Protein AF-A0A5J4RRP7-F1 (afdb_monomer_lite)

Sequence (279 aa):
LGLYADADPRNNLLLKVQQNLRHERQADHQKPRSYGCAACAPDEYEKHQRRFAEKRSGSHHHTKSKSPTGIEHVHSKSPLSDDSTPPVRKSIKKEGQKSSHRKISPEEKKQIGDFFGPEAVQEVEDKEREIKRLKKLLQQEDDKRERELMQKLKDEKIQQRKQQEIKDRENQIAIEKERKKANLKQEELERVREHSEQERIKLMRDSVKKEKQSMIQQEKLKMQQWVKEAELQRIKEKEEDLLLKKLKIKKIQMNLIMIVMMKIMIMKEKFNLTKKKMM

Structure (mmCIF, N/CA/C/O backbone):
data_AF-A0A5J4RRP7-F1
#
_entry.id   AF-A0A5J4RRP7-F1
#
loop_
_atom_site.group_PDB
_atom_site.id
_atom_site.type_symbol
_atom_site.label_atom_id
_atom_site.label_alt_id
_atom_site.label_comp_id
_atom_site.label_asym_id
_atom_site.label_entity_id
_atom_site.label_seq_id
_atom_site.pdbx_PDB_ins_code
_atom_site.Cartn_x
_atom_site.Cartn_y
_atom_site.Cartn_z
_atom_site.occupancy
_atom_site.B_iso_or_equiv
_atom_site.auth_seq_id
_atom_site.auth_comp_id
_atom_site.auth_asym_id
_atom_site.auth_atom_id
_atom_site.pdbx_PDB_model_num
ATOM 1 N N . LEU A 1 1 ? 50.331 32.841 -2.520 1.00 41.22 1 LEU A N 1
ATOM 2 C CA . LEU A 1 1 ? 49.840 31.810 -1.578 1.00 41.22 1 LEU A CA 1
ATOM 3 C C . LEU A 1 1 ? 48.641 32.441 -0.865 1.00 41.22 1 LEU A C 1
ATOM 5 O O . LEU A 1 1 ? 48.862 33.231 0.032 1.00 41.22 1 LEU A O 1
ATOM 9 N N . GLY A 1 2 ? 47.446 32.496 -1.463 1.00 34.72 2 GLY A N 1
ATOM 10 C CA . GLY A 1 2 ? 46.442 31.420 -1.542 1.00 34.72 2 GLY A CA 1
ATOM 11 C C . GLY A 1 2 ? 45.801 31.186 -0.162 1.00 34.72 2 GLY A C 1
ATOM 12 O O . GLY A 1 2 ? 46.540 31.114 0.805 1.00 34.72 2 GLY A O 1
ATOM 13 N N . LEU A 1 3 ? 44.492 31.060 0.057 1.00 37.28 3 LEU A N 1
ATOM 14 C CA . LEU A 1 3 ? 43.290 30.950 -0.776 1.00 37.28 3 LEU A CA 1
ATOM 15 C C . LEU A 1 3 ? 42.080 31.086 0.190 1.00 37.28 3 LEU A C 1
ATOM 17 O O . LEU A 1 3 ? 42.158 30.612 1.318 1.00 37.28 3 LEU A O 1
ATOM 21 N N . TYR A 1 4 ? 40.978 31.661 -0.301 1.00 38.91 4 TYR A N 1
ATOM 22 C CA . TYR A 1 4 ? 39.580 31.492 0.143 1.00 38.91 4 TYR A CA 1
ATOM 23 C C . TYR A 1 4 ? 39.142 31.941 1.551 1.00 38.91 4 TYR A C 1
ATOM 25 O O . TYR A 1 4 ? 39.109 31.173 2.510 1.00 38.91 4 TYR A O 1
ATOM 33 N N . ALA A 1 5 ? 38.615 33.167 1.597 1.00 47.75 5 ALA A N 1
ATOM 34 C CA . ALA A 1 5 ? 37.475 33.520 2.432 1.00 47.75 5 ALA A CA 1
ATOM 35 C C . ALA A 1 5 ? 36.209 33.404 1.569 1.00 47.75 5 ALA A C 1
ATOM 37 O O . ALA A 1 5 ? 36.020 34.216 0.676 1.00 47.75 5 ALA A O 1
ATOM 38 N N . ASP A 1 6 ? 35.408 32.364 1.800 1.00 47.72 6 ASP A N 1
ATOM 39 C CA . ASP A 1 6 ? 33.975 32.309 1.473 1.00 47.72 6 ASP A CA 1
ATOM 40 C C . ASP A 1 6 ? 33.388 31.080 2.180 1.00 47.72 6 ASP A C 1
ATOM 42 O O . ASP A 1 6 ? 33.406 29.951 1.684 1.00 47.72 6 ASP A O 1
ATOM 46 N N . ALA A 1 7 ? 32.945 31.284 3.422 1.00 43.84 7 ALA A N 1
ATOM 47 C CA . ALA A 1 7 ? 32.285 30.256 4.212 1.00 43.84 7 ALA A CA 1
ATOM 48 C C . ALA A 1 7 ? 30.792 30.221 3.854 1.00 43.84 7 ALA A C 1
ATOM 50 O O . ALA A 1 7 ? 29.974 30.970 4.383 1.00 43.84 7 ALA A O 1
ATOM 51 N N . ASP A 1 8 ? 30.472 29.322 2.932 1.00 49.88 8 ASP A N 1
ATOM 52 C CA . ASP A 1 8 ? 29.136 28.925 2.495 1.00 49.88 8 ASP A CA 1
ATOM 53 C C . ASP A 1 8 ? 28.258 28.473 3.700 1.00 49.88 8 ASP A C 1
ATOM 55 O O . ASP A 1 8 ? 28.678 27.601 4.477 1.00 49.88 8 ASP A O 1
ATOM 59 N N . PRO A 1 9 ? 27.028 29.001 3.898 1.00 51.88 9 PRO A N 1
ATOM 60 C CA . PRO A 1 9 ? 26.165 28.675 5.046 1.00 51.88 9 PRO A CA 1
ATOM 61 C C . PRO A 1 9 ? 25.716 27.203 5.121 1.00 51.88 9 PRO A C 1
ATOM 63 O O . PRO A 1 9 ? 25.103 26.789 6.107 1.00 51.88 9 PRO A O 1
ATOM 66 N N . ARG A 1 10 ? 26.059 26.377 4.126 1.00 51.88 10 ARG A N 1
ATOM 67 C CA . ARG A 1 10 ? 25.789 24.930 4.109 1.00 51.88 10 ARG A CA 1
ATOM 68 C C . ARG A 1 10 ? 26.708 24.113 5.026 1.00 51.88 10 ARG A C 1
ATOM 70 O O . ARG A 1 10 ? 26.333 23.008 5.412 1.00 51.88 10 ARG A O 1
ATOM 77 N N . ASN A 1 11 ? 27.854 24.652 5.452 1.00 46.97 11 ASN A N 1
ATOM 78 C CA . ASN A 1 11 ? 28.801 23.921 6.311 1.00 46.97 11 ASN A CA 1
ATOM 79 C C . ASN A 1 11 ? 28.506 24.015 7.819 1.00 46.97 11 ASN A C 1
ATOM 81 O O . ASN A 1 11 ? 29.002 23.195 8.592 1.00 46.97 11 ASN A O 1
ATOM 85 N N . ASN A 1 12 ? 27.637 24.931 8.255 1.00 47.25 12 ASN A N 1
ATOM 86 C CA . ASN A 1 12 ? 27.252 25.034 9.670 1.00 47.25 12 ASN A CA 1
ATOM 87 C C . ASN A 1 12 ? 26.251 23.955 10.125 1.00 47.25 12 ASN A C 1
ATOM 89 O O . ASN A 1 12 ? 26.096 23.719 11.324 1.00 47.25 12 ASN A O 1
ATOM 93 N N . LEU A 1 13 ? 25.602 23.250 9.191 1.00 48.53 13 LEU A N 1
ATOM 94 C CA . LEU A 1 13 ? 24.754 22.097 9.512 1.00 48.53 13 LEU A CA 1
ATOM 95 C C . LEU A 1 13 ? 25.561 20.814 9.753 1.00 48.53 13 LEU A C 1
ATOM 97 O O . LEU A 1 13 ? 25.133 19.971 10.536 1.00 48.53 13 LEU A O 1
ATOM 101 N N . LEU A 1 14 ? 26.755 20.686 9.169 1.00 47.50 14 LEU A N 1
ATOM 102 C CA . LEU A 1 14 ? 27.614 19.514 9.363 1.00 47.50 14 LEU A CA 1
ATOM 103 C C . LEU A 1 14 ? 28.338 19.521 10.718 1.00 47.50 14 LEU A C 1
ATOM 105 O O . LEU A 1 14 ? 28.509 18.459 11.316 1.00 47.50 14 LEU A O 1
ATOM 109 N N . LEU A 1 15 ? 28.667 20.695 11.272 1.00 47.62 15 LEU A N 1
ATOM 110 C CA . LEU A 1 15 ? 29.240 20.782 12.624 1.00 47.62 15 LEU A CA 1
ATOM 111 C C . LEU A 1 15 ? 28.209 20.518 13.736 1.00 47.62 15 LEU A C 1
ATOM 113 O O . LEU A 1 15 ? 28.555 19.953 14.773 1.00 47.62 15 LEU A O 1
ATOM 117 N N . LYS A 1 16 ? 26.932 20.854 13.513 1.00 47.03 16 LYS A N 1
ATOM 118 C CA . LYS A 1 16 ? 25.849 20.583 14.476 1.00 47.03 16 LYS A CA 1
ATOM 119 C C . LYS A 1 16 ? 25.406 19.119 14.496 1.00 47.03 16 LYS A C 1
ATOM 121 O O . LYS A 1 16 ? 24.924 18.645 15.521 1.00 47.03 16 LYS A O 1
ATOM 126 N N . VAL A 1 17 ? 25.632 18.384 13.408 1.00 49.88 17 VAL A N 1
ATOM 127 C CA . VAL A 1 17 ? 25.416 16.929 13.372 1.00 49.88 17 VAL A CA 1
ATOM 128 C C . VAL A 1 17 ? 26.561 16.179 14.068 1.00 49.88 17 VAL A C 1
ATOM 130 O O . VAL A 1 17 ? 26.323 15.141 14.678 1.00 49.88 17 VAL A O 1
ATOM 133 N N . GLN A 1 18 ? 27.786 16.719 14.089 1.00 46.31 18 GLN A N 1
ATOM 134 C CA . GLN A 1 18 ? 28.929 16.043 14.720 1.00 46.31 18 GLN A CA 1
ATOM 135 C C . GLN A 1 18 ? 29.049 16.223 16.245 1.00 46.31 18 GLN A C 1
ATOM 137 O O . GLN A 1 18 ? 29.682 15.385 16.892 1.00 46.31 18 GLN A O 1
ATOM 142 N N . GLN A 1 19 ? 28.442 17.254 16.844 1.00 43.59 19 GLN A N 1
ATOM 143 C CA . GLN A 1 19 ? 28.455 17.430 18.308 1.00 43.59 19 GLN A CA 1
ATOM 144 C C . GLN A 1 19 ? 27.357 16.646 19.040 1.00 43.59 19 GLN A C 1
ATOM 146 O O . GLN A 1 19 ? 27.581 16.222 20.171 1.00 43.59 19 GLN A O 1
ATOM 151 N N . ASN A 1 20 ? 26.240 16.321 18.382 1.00 38.97 20 ASN A N 1
ATOM 152 C CA . ASN A 1 20 ? 25.202 15.466 18.978 1.00 38.97 20 ASN A CA 1
ATOM 153 C C . ASN A 1 20 ? 25.549 13.965 18.948 1.00 38.97 20 ASN A C 1
ATOM 155 O O . ASN A 1 20 ? 24.884 13.164 19.591 1.00 38.97 20 ASN A O 1
ATOM 159 N N . LEU A 1 21 ? 26.634 13.579 18.271 1.00 45.91 21 LEU A N 1
ATOM 160 C CA . LEU A 1 21 ? 27.136 12.199 18.207 1.00 45.91 21 LEU A CA 1
ATOM 161 C C . LEU A 1 21 ? 28.149 11.850 19.316 1.00 45.91 21 LEU A C 1
ATOM 163 O O . LEU A 1 21 ? 28.703 10.748 19.321 1.00 45.91 21 LEU A O 1
ATOM 167 N N . ARG A 1 22 ? 28.429 12.770 20.253 1.00 47.31 22 ARG A N 1
ATOM 168 C CA . ARG A 1 22 ? 29.427 12.565 21.323 1.00 47.31 22 ARG A CA 1
ATOM 169 C C . ARG A 1 22 ? 28.863 12.501 22.744 1.00 47.31 22 ARG A C 1
ATOM 171 O O . ARG A 1 22 ? 29.654 12.406 23.679 1.00 47.31 22 ARG A O 1
ATOM 178 N N . HIS A 1 23 ? 27.542 12.491 22.926 1.00 42.81 23 HIS A N 1
ATOM 179 C CA . HIS A 1 23 ? 26.919 12.315 24.250 1.00 42.81 23 HIS A CA 1
ATOM 180 C C . HIS A 1 23 ? 26.058 11.051 24.400 1.00 42.81 23 HIS A C 1
ATOM 182 O O . HIS A 1 23 ? 25.508 10.821 25.467 1.00 42.81 23 HIS A O 1
ATOM 188 N N . GLU A 1 24 ? 26.064 10.149 23.416 1.00 39.69 24 GLU A N 1
ATOM 189 C CA . GLU A 1 24 ? 25.496 8.794 23.553 1.00 39.69 24 GLU A CA 1
ATOM 190 C C . GLU A 1 24 ? 26.577 7.703 23.602 1.00 39.69 24 GLU A C 1
ATOM 192 O O . GLU A 1 24 ? 26.485 6.647 22.982 1.00 39.69 24 GLU A O 1
ATOM 197 N N . ARG A 1 25 ? 27.652 7.944 24.355 1.00 47.28 25 ARG A N 1
ATOM 198 C CA . ARG A 1 25 ? 28.573 6.870 24.757 1.00 47.28 25 ARG A CA 1
ATOM 199 C C . ARG A 1 25 ? 28.775 6.873 26.259 1.00 47.28 25 ARG A C 1
ATOM 201 O O . ARG A 1 25 ? 29.899 7.052 26.704 1.00 47.28 25 ARG A O 1
ATOM 208 N N . GLN A 1 26 ? 27.695 6.706 27.021 1.00 46.69 26 GLN A N 1
ATOM 209 C CA . GLN A 1 26 ? 27.745 6.297 28.431 1.00 46.69 26 GLN A CA 1
ATOM 210 C C . GLN A 1 26 ? 26.334 6.056 28.996 1.00 46.69 26 GLN A C 1
ATOM 212 O O . GLN A 1 26 ? 25.909 6.728 29.921 1.00 46.69 26 GLN A O 1
ATOM 217 N N . ALA A 1 27 ? 25.595 5.098 28.437 1.00 44.88 27 ALA A N 1
ATOM 218 C CA . ALA A 1 27 ? 24.530 4.397 29.160 1.00 44.88 27 ALA A CA 1
ATOM 219 C C . ALA A 1 27 ? 24.089 3.170 28.350 1.00 44.88 27 ALA A C 1
ATOM 221 O O . ALA A 1 27 ? 23.654 3.286 27.211 1.00 44.88 27 ALA A O 1
ATOM 222 N N . ASP A 1 28 ? 24.224 2.000 28.968 1.00 42.31 28 ASP A N 1
ATOM 223 C CA . ASP A 1 28 ? 23.416 0.806 28.711 1.00 42.31 28 ASP A CA 1
ATOM 224 C C . ASP A 1 28 ? 23.651 -0.008 27.428 1.00 42.31 28 ASP A C 1
ATOM 226 O O . ASP A 1 28 ? 22.740 -0.439 26.723 1.00 42.31 28 ASP A O 1
ATOM 230 N N . HIS A 1 29 ? 24.900 -0.442 27.255 1.00 42.12 29 HIS A N 1
ATOM 231 C CA . HIS A 1 29 ? 25.150 -1.825 26.839 1.00 42.12 29 HIS A CA 1
ATOM 232 C C . HIS A 1 29 ? 25.329 -2.732 28.067 1.00 42.12 29 HIS A C 1
ATOM 234 O O . HIS A 1 29 ? 26.409 -3.252 28.328 1.00 42.12 29 HIS A O 1
ATOM 240 N N . GLN A 1 30 ? 24.244 -2.971 28.805 1.00 43.72 30 GLN A N 1
ATOM 241 C CA . GLN A 1 30 ? 24.086 -4.195 29.592 1.00 43.72 30 GLN A CA 1
ATOM 242 C C . GLN A 1 30 ? 22.890 -4.970 29.045 1.00 43.72 30 GLN A C 1
ATOM 244 O O . GLN A 1 30 ? 21.795 -4.976 29.597 1.00 43.72 30 GLN A O 1
ATOM 249 N N . LYS A 1 31 ? 23.123 -5.683 27.938 1.00 41.09 31 LYS A N 1
ATOM 250 C CA . LYS A 1 31 ? 22.372 -6.919 27.706 1.00 41.09 31 LYS A CA 1
ATOM 251 C C . LYS A 1 31 ? 22.562 -7.793 28.954 1.00 41.09 31 LYS A C 1
ATOM 253 O O . LYS A 1 31 ? 23.713 -7.958 29.375 1.00 41.09 31 LYS A O 1
ATOM 258 N N . PRO A 1 32 ? 21.509 -8.405 29.519 1.00 45.91 32 PRO A N 1
ATOM 259 C CA . PRO A 1 32 ? 21.730 -9.527 30.412 1.00 45.91 32 PRO A CA 1
ATOM 260 C C . PRO A 1 32 ? 22.551 -10.555 29.628 1.00 45.91 32 PRO A C 1
ATOM 262 O O . PRO A 1 32 ? 22.188 -10.903 28.501 1.00 45.91 32 PRO A O 1
ATOM 265 N N . ARG A 1 33 ? 23.681 -11.011 30.184 1.00 49.25 33 ARG A N 1
ATOM 266 C CA . ARG A 1 33 ? 24.381 -12.191 29.665 1.00 49.25 33 ARG A CA 1
ATOM 267 C C . ARG A 1 33 ? 23.342 -13.301 29.544 1.00 49.25 33 ARG A C 1
ATOM 269 O O . ARG A 1 33 ? 22.815 -13.759 30.556 1.00 49.25 33 ARG A O 1
ATOM 276 N N . SER A 1 34 ? 23.040 -13.720 28.319 1.00 49.91 34 SER A N 1
ATOM 277 C CA . SER A 1 34 ? 22.289 -14.942 28.078 1.00 49.91 34 SER A CA 1
ATOM 278 C C . SER A 1 34 ? 23.174 -16.091 28.543 1.00 49.91 34 SER A C 1
ATOM 280 O O . SER A 1 34 ? 24.052 -16.545 27.807 1.00 49.91 34 SER A O 1
ATOM 282 N N . TYR A 1 35 ? 23.000 -16.525 29.789 1.00 47.34 35 TYR A N 1
ATOM 283 C CA . TYR A 1 35 ? 23.456 -17.846 30.186 1.00 47.34 35 TYR A CA 1
ATOM 284 C C . TYR A 1 35 ? 22.745 -18.826 29.255 1.00 47.34 35 TYR A C 1
ATOM 286 O O . TYR A 1 35 ? 21.516 -18.890 29.224 1.00 47.34 35 TYR A O 1
ATOM 294 N N . GLY A 1 36 ? 23.531 -19.469 28.392 1.00 48.16 36 GLY A N 1
ATOM 295 C CA . GLY A 1 36 ? 23.037 -20.380 27.378 1.00 48.16 36 GLY A CA 1
ATOM 296 C C . GLY A 1 36 ? 22.230 -21.497 28.022 1.00 48.16 36 GLY A C 1
ATOM 297 O O . GLY A 1 36 ? 22.771 -22.328 28.738 1.00 48.16 36 GLY A O 1
ATOM 298 N N . CYS A 1 37 ? 20.936 -21.512 27.740 1.00 46.69 37 CYS A N 1
ATOM 299 C CA . CYS A 1 37 ? 20.077 -22.686 27.834 1.00 46.69 37 CYS A CA 1
ATOM 300 C C . CYS A 1 37 ? 19.254 -22.738 26.545 1.00 46.69 37 CYS A C 1
ATOM 302 O O . CYS A 1 37 ? 18.031 -22.700 26.560 1.00 46.69 37 CYS A O 1
ATOM 304 N N . ALA A 1 38 ? 19.949 -22.744 25.406 1.00 48.91 38 ALA A N 1
ATOM 305 C CA . ALA A 1 38 ? 19.349 -23.025 24.103 1.00 48.91 38 ALA A CA 1
ATOM 306 C C . ALA A 1 38 ? 19.470 -24.517 23.725 1.00 48.91 38 ALA A C 1
ATOM 308 O O . ALA A 1 38 ? 19.255 -24.872 22.574 1.00 48.91 38 ALA A O 1
ATOM 309 N N . ALA A 1 39 ? 19.820 -25.394 24.675 1.00 53.91 39 ALA A N 1
ATOM 310 C CA . ALA A 1 39 ? 19.949 -26.833 24.439 1.00 53.91 39 ALA A CA 1
ATOM 311 C C . ALA A 1 39 ? 19.753 -27.662 25.726 1.00 53.91 39 ALA A C 1
ATOM 313 O O . ALA A 1 39 ? 20.602 -28.476 26.069 1.00 53.91 39 ALA A O 1
ATOM 314 N N . CYS A 1 40 ? 18.656 -27.447 26.453 1.00 48.62 40 CYS A N 1
ATOM 315 C CA . CYS A 1 40 ? 18.282 -28.305 27.581 1.00 48.62 40 CYS A CA 1
ATOM 316 C C . CYS A 1 40 ? 16.969 -29.020 27.252 1.00 48.62 40 CYS A C 1
ATOM 318 O O . CYS A 1 40 ? 16.010 -28.380 26.814 1.00 48.62 40 CYS A O 1
ATOM 320 N N . ALA A 1 41 ? 16.948 -30.343 27.432 1.00 57.75 41 ALA A N 1
ATOM 321 C CA . ALA A 1 41 ? 15.751 -31.161 27.267 1.00 57.75 41 ALA A CA 1
ATOM 322 C C . ALA A 1 41 ? 14.629 -30.659 28.206 1.00 57.75 41 ALA A C 1
ATOM 324 O O . ALA A 1 41 ? 14.938 -30.073 29.250 1.00 57.75 41 ALA A O 1
ATOM 325 N N . PRO A 1 42 ? 13.341 -30.870 27.866 1.00 56.97 42 PRO A N 1
ATOM 326 C CA . PRO A 1 42 ? 12.196 -30.320 28.608 1.00 56.97 42 PRO A CA 1
ATOM 327 C C . PRO A 1 42 ? 12.269 -30.542 30.130 1.00 56.97 42 PRO A C 1
ATOM 329 O O . PRO A 1 42 ? 11.886 -29.671 30.913 1.00 56.97 42 PRO A O 1
ATOM 332 N N . ASP A 1 43 ? 12.867 -31.658 30.538 1.00 58.94 43 ASP A N 1
ATOM 333 C CA . ASP A 1 43 ? 12.980 -32.105 31.926 1.00 58.94 43 ASP A CA 1
ATOM 334 C C . ASP A 1 43 ? 13.948 -31.248 32.776 1.00 58.94 43 ASP A C 1
ATOM 336 O O . ASP A 1 43 ? 13.822 -31.163 34.001 1.00 58.94 43 ASP A O 1
ATOM 340 N N . GLU A 1 44 ? 14.906 -30.554 32.151 1.00 55.00 44 GLU A N 1
ATOM 341 C CA . GLU A 1 44 ? 15.872 -29.690 32.849 1.00 55.00 44 GLU A CA 1
ATOM 342 C C . GLU A 1 44 ? 15.329 -28.274 33.094 1.00 55.00 44 GLU A C 1
ATOM 344 O O . GLU A 1 44 ? 15.672 -27.636 34.097 1.00 55.00 44 GLU A O 1
ATOM 349 N N . TYR A 1 45 ? 14.419 -27.799 32.238 1.00 59.00 45 TYR A N 1
ATOM 350 C CA . TYR A 1 45 ? 13.763 -26.498 32.392 1.00 59.00 45 TYR A CA 1
ATOM 351 C C . TYR A 1 45 ? 12.790 -26.489 33.583 1.00 59.00 45 TYR A C 1
ATOM 353 O O . TYR A 1 45 ? 12.756 -25.532 34.365 1.00 59.00 45 TYR A O 1
ATOM 361 N N . GLU A 1 46 ? 12.070 -27.593 33.798 1.00 61.81 46 GLU A N 1
ATOM 362 C CA . GLU A 1 46 ? 11.151 -27.750 34.930 1.00 61.81 46 GLU A CA 1
ATOM 363 C C . GLU A 1 46 ? 11.897 -27.792 36.276 1.00 61.81 46 GLU A C 1
ATOM 365 O O . GLU A 1 46 ? 11.480 -27.182 37.267 1.00 61.81 46 GLU A O 1
ATOM 370 N N . LYS A 1 47 ? 13.071 -28.435 36.305 1.00 63.38 47 LYS A N 1
ATOM 371 C CA . LYS A 1 47 ? 13.940 -28.493 37.490 1.00 63.38 47 LYS A CA 1
ATOM 372 C C . LYS A 1 47 ? 14.542 -27.125 37.829 1.00 63.38 47 LYS A C 1
ATOM 374 O O . LYS A 1 47 ? 14.715 -26.796 39.006 1.00 63.38 47 LYS A O 1
ATOM 379 N N . HIS A 1 48 ? 14.822 -26.307 36.813 1.00 57.62 48 HIS A N 1
ATOM 380 C CA . HIS A 1 48 ? 15.314 -24.944 36.992 1.00 57.62 48 HIS A CA 1
ATOM 381 C C . HIS A 1 48 ? 14.212 -24.008 37.515 1.00 57.62 48 HIS A C 1
ATOM 383 O O . HIS A 1 48 ? 14.455 -23.252 38.454 1.00 57.62 48 HIS A O 1
ATOM 389 N N . GLN A 1 49 ? 12.976 -24.108 37.012 1.00 58.38 49 GLN A N 1
ATOM 390 C CA . GLN A 1 49 ? 11.859 -23.320 37.549 1.00 58.38 49 GLN A CA 1
ATOM 391 C C . GLN A 1 49 ? 11.528 -23.670 39.007 1.00 58.38 49 GLN A C 1
ATOM 393 O O . GLN A 1 49 ? 11.305 -22.757 39.806 1.00 58.38 49 GLN A O 1
ATOM 398 N N . ARG A 1 50 ? 11.585 -24.953 39.400 1.00 58.12 50 ARG A N 1
ATOM 399 C CA . ARG A 1 50 ? 11.355 -25.360 40.801 1.00 58.12 50 ARG A CA 1
ATOM 400 C C . ARG A 1 50 ? 12.383 -24.755 41.768 1.00 58.12 50 ARG A C 1
ATOM 402 O O . ARG A 1 50 ? 11.994 -24.261 42.821 1.00 58.12 50 ARG A O 1
ATOM 409 N N . ARG A 1 51 ? 13.661 -24.658 41.375 1.00 55.00 51 ARG A N 1
ATOM 410 C CA . ARG A 1 51 ? 14.710 -23.984 42.177 1.00 55.00 51 ARG A CA 1
ATOM 411 C C . ARG A 1 51 ? 14.522 -22.469 42.310 1.00 55.00 51 ARG A C 1
ATOM 413 O O . ARG A 1 51 ? 14.983 -21.883 43.287 1.00 55.00 51 ARG A O 1
ATOM 420 N N . PHE A 1 52 ? 13.882 -21.817 41.338 1.00 52.72 52 PHE A N 1
ATOM 421 C CA . PHE A 1 52 ? 13.591 -20.379 41.401 1.00 52.72 52 PHE A CA 1
ATOM 422 C C . PHE A 1 52 ? 12.291 -20.069 42.153 1.00 52.72 52 PHE A C 1
ATOM 424 O O . PHE A 1 52 ? 12.194 -19.011 42.778 1.00 52.72 52 PHE A O 1
ATOM 431 N N . ALA A 1 53 ? 11.326 -20.992 42.152 1.00 56.22 53 ALA A N 1
ATOM 432 C CA . ALA A 1 53 ? 10.117 -20.892 42.968 1.00 56.22 53 ALA A CA 1
ATOM 433 C C . ALA A 1 53 ? 10.435 -20.977 44.474 1.00 56.22 53 ALA A C 1
ATOM 435 O O . ALA A 1 53 ? 9.885 -20.210 45.262 1.00 56.22 53 ALA A O 1
ATOM 436 N N . GLU A 1 54 ? 11.401 -21.814 44.858 1.00 52.56 54 GLU A N 1
ATOM 437 C CA . GLU A 1 54 ? 11.834 -22.006 46.253 1.00 52.56 54 GLU A CA 1
ATOM 438 C C . GLU A 1 54 ? 12.500 -20.761 46.876 1.00 52.56 54 GLU A C 1
ATOM 440 O O . GLU A 1 54 ? 12.513 -20.594 48.092 1.00 52.56 54 GLU A O 1
ATOM 445 N N . LYS A 1 55 ? 13.010 -19.830 46.056 1.00 47.38 55 LYS A N 1
ATOM 446 C CA . LYS A 1 55 ? 13.661 -18.592 46.528 1.00 47.38 55 LYS A CA 1
ATOM 447 C C . LYS A 1 55 ? 12.715 -17.399 46.704 1.00 47.38 55 LYS A C 1
ATOM 449 O O . LYS A 1 55 ? 13.161 -16.339 47.134 1.00 47.38 55 LYS A O 1
ATOM 454 N N . ARG A 1 56 ? 11.421 -17.536 46.385 1.00 43.62 56 ARG A N 1
ATOM 455 C CA . ARG A 1 56 ? 10.418 -16.462 46.553 1.00 43.62 56 ARG A CA 1
ATOM 456 C C . ARG A 1 56 ? 9.562 -16.587 47.818 1.00 43.62 56 ARG A C 1
ATOM 458 O O . ARG A 1 56 ? 8.762 -15.695 48.076 1.00 43.62 56 ARG A O 1
ATOM 465 N N . SER A 1 57 ? 9.757 -17.627 48.631 1.00 43.75 57 SER A N 1
ATOM 466 C CA . SER A 1 57 ? 8.986 -17.865 49.863 1.00 43.75 57 SER A CA 1
ATOM 467 C C . SER A 1 57 ? 9.720 -17.513 51.164 1.00 43.75 57 SER A C 1
ATOM 469 O O . SER A 1 57 ? 9.308 -17.959 52.231 1.00 43.75 57 SER A O 1
ATOM 471 N N . GLY A 1 58 ? 10.786 -16.710 51.123 1.00 44.81 58 GLY A N 1
ATOM 472 C CA . GLY A 1 58 ? 11.517 -16.345 52.336 1.00 44.81 58 GLY A CA 1
ATOM 473 C C . GLY A 1 58 ? 12.195 -14.987 52.250 1.00 44.81 58 GLY A C 1
ATOM 474 O O . GLY A 1 58 ? 13.343 -14.904 51.838 1.00 44.81 58 GLY A O 1
ATOM 475 N N . SER A 1 59 ? 11.502 -13.926 52.666 1.00 34.91 59 SER A N 1
ATOM 476 C CA . SER A 1 59 ? 12.140 -12.776 53.321 1.00 34.91 59 SER A CA 1
ATOM 477 C C . SER A 1 59 ? 11.073 -11.901 53.975 1.00 34.91 59 SER A C 1
ATOM 479 O O . SER A 1 59 ? 10.357 -11.141 53.324 1.00 34.91 59 SER A O 1
ATOM 481 N N . HIS A 1 60 ? 10.943 -12.076 55.284 1.00 42.47 60 HIS A N 1
ATOM 482 C CA . HIS A 1 60 ? 10.113 -11.289 56.176 1.00 42.47 60 HIS A CA 1
ATOM 483 C C . HIS A 1 60 ? 11.040 -10.271 56.851 1.00 42.47 60 HIS A C 1
ATOM 485 O O . HIS A 1 60 ? 11.755 -10.626 57.781 1.00 42.47 60 HIS A O 1
ATOM 491 N N . HIS A 1 61 ? 11.061 -9.021 56.386 1.00 35.09 61 HIS A N 1
ATOM 492 C CA . HIS A 1 61 ? 11.669 -7.930 57.148 1.00 35.09 61 HIS A CA 1
ATOM 493 C C . HIS A 1 61 ? 10.745 -6.715 57.196 1.00 35.09 61 HIS A C 1
ATOM 495 O O . HIS A 1 61 ? 10.616 -5.937 56.256 1.00 35.09 61 HIS A O 1
ATOM 501 N N . HIS A 1 62 ? 10.108 -6.579 58.357 1.00 32.81 62 HIS A N 1
ATOM 502 C CA . HIS A 1 62 ? 9.646 -5.322 58.920 1.00 32.81 62 HIS A CA 1
ATOM 503 C C . HIS A 1 62 ? 10.782 -4.295 58.965 1.00 32.81 62 HIS A C 1
ATOM 505 O O . HIS A 1 62 ? 11.799 -4.577 59.590 1.00 32.81 62 HIS A O 1
ATOM 511 N N . THR A 1 63 ? 10.533 -3.070 58.500 1.00 35.31 63 THR A N 1
ATOM 512 C CA . THR A 1 63 ? 10.946 -1.855 59.221 1.00 35.31 63 THR A CA 1
ATOM 513 C C . THR A 1 63 ? 9.932 -0.729 59.005 1.00 35.31 63 THR A C 1
ATOM 515 O O . THR A 1 63 ? 9.358 -0.542 57.936 1.00 35.31 63 THR A O 1
ATOM 518 N N . LYS A 1 64 ? 9.655 -0.028 60.106 1.00 36.56 64 LYS A N 1
ATOM 519 C CA . LYS A 1 64 ? 8.731 1.096 60.245 1.00 36.56 64 LYS A CA 1
ATOM 520 C C . LYS A 1 64 ? 9.409 2.413 59.835 1.00 36.56 64 LYS A C 1
ATOM 522 O O . LYS A 1 64 ? 10.607 2.579 60.035 1.00 36.56 64 LYS A O 1
ATOM 527 N N . SER A 1 65 ? 8.555 3.391 59.525 1.00 34.97 65 SER A N 1
ATOM 528 C CA . SER A 1 65 ? 8.692 4.829 59.826 1.00 34.97 65 SER A CA 1
ATOM 529 C C . SER A 1 65 ? 9.406 5.741 58.810 1.00 34.97 65 SER A C 1
ATOM 531 O O . SER A 1 65 ? 10.613 5.668 58.623 1.00 34.97 65 SER A O 1
ATOM 533 N N . LYS A 1 66 ? 8.630 6.672 58.230 1.00 35.75 66 LYS A N 1
ATOM 534 C CA . LYS A 1 66 ? 8.646 8.141 58.451 1.00 35.75 66 LYS A CA 1
ATOM 535 C C . LYS A 1 66 ? 8.194 8.867 57.176 1.00 35.75 66 LYS A C 1
ATOM 537 O O . LYS A 1 66 ? 8.913 8.942 56.190 1.00 35.75 66 LYS A O 1
ATOM 542 N N . SER A 1 67 ? 6.982 9.405 57.228 1.00 33.88 67 SER A N 1
ATOM 543 C CA . SER A 1 67 ? 6.440 10.401 56.302 1.00 33.88 67 SER A CA 1
ATOM 544 C C . SER A 1 67 ? 7.096 11.772 56.530 1.00 33.88 67 SER A C 1
ATOM 546 O O . SER A 1 67 ? 7.255 12.146 57.695 1.00 33.88 67 SER A O 1
ATOM 548 N N . PRO A 1 68 ? 7.397 12.563 55.482 1.00 39.97 68 PRO A N 1
ATOM 549 C CA . PRO A 1 68 ? 7.685 13.981 55.624 1.00 39.97 68 PRO A CA 1
ATOM 550 C C . PRO A 1 68 ? 6.423 14.819 55.379 1.00 39.97 68 PRO A C 1
ATOM 552 O O . PRO A 1 68 ? 5.750 14.709 54.356 1.00 39.97 68 PRO A O 1
ATOM 555 N N . THR A 1 69 ? 6.118 15.657 56.361 1.00 38.59 69 THR A N 1
ATOM 556 C CA . THR A 1 69 ? 5.203 16.799 56.305 1.00 38.59 69 THR A CA 1
ATOM 557 C C . THR A 1 69 ? 5.696 17.873 55.336 1.00 38.59 69 THR A C 1
ATOM 559 O O . THR A 1 69 ? 6.884 18.186 55.319 1.00 38.59 69 THR A O 1
ATOM 562 N N . GLY A 1 70 ? 4.764 18.500 54.617 1.00 31.52 70 GLY A N 1
ATOM 563 C CA . GLY A 1 70 ? 4.989 19.725 53.851 1.00 31.52 70 GLY A CA 1
ATOM 564 C C . GLY A 1 70 ? 3.661 20.310 53.376 1.00 31.52 70 GLY A C 1
ATOM 565 O O . GLY A 1 70 ? 3.180 19.958 52.305 1.00 31.52 70 GLY A O 1
ATOM 566 N N . ILE A 1 71 ? 3.051 21.149 54.214 1.00 37.47 71 ILE A N 1
ATOM 567 C CA . ILE A 1 71 ? 1.873 21.972 53.913 1.00 37.47 71 ILE A CA 1
ATOM 568 C C . ILE A 1 71 ? 2.377 23.401 53.742 1.00 37.47 71 ILE A C 1
ATOM 570 O O . ILE A 1 71 ? 2.950 23.911 54.696 1.00 37.47 71 ILE A O 1
ATOM 574 N N . GLU A 1 72 ? 2.074 24.056 52.618 1.00 32.50 72 GLU A N 1
ATOM 575 C CA . GLU A 1 72 ? 1.841 25.506 52.567 1.00 32.50 72 GLU A CA 1
ATOM 576 C C . GLU A 1 72 ? 0.855 25.866 51.445 1.00 32.50 72 GLU A C 1
ATOM 578 O O . GLU A 1 72 ? 1.115 25.585 50.280 1.00 32.50 72 GLU A O 1
ATOM 583 N N . HIS A 1 73 ? -0.267 26.488 51.830 1.00 31.86 73 HIS A N 1
ATOM 584 C CA . HIS A 1 73 ? -0.971 27.630 51.205 1.00 31.86 73 HIS A CA 1
ATOM 585 C C . HIS A 1 73 ? -2.397 27.689 51.783 1.00 31.86 73 HIS A C 1
ATOM 587 O O . HIS A 1 73 ? -3.213 26.807 51.546 1.00 31.86 73 HIS A O 1
ATOM 593 N N . VAL A 1 74 ? -2.617 28.491 52.830 1.00 35.47 74 VAL A N 1
ATOM 594 C CA . VAL A 1 74 ? -2.949 29.935 52.861 1.00 35.47 74 VAL A CA 1
ATOM 595 C C . VAL A 1 74 ? -4.427 30.213 52.557 1.00 35.47 74 VAL A C 1
ATOM 597 O O . VAL A 1 74 ? -4.982 29.865 51.522 1.00 35.47 74 VAL A O 1
ATOM 600 N N . HIS A 1 75 ? -5.029 30.861 53.552 1.00 33.44 75 HIS A N 1
ATOM 601 C CA . HIS A 1 75 ? -6.419 31.248 53.720 1.00 33.44 75 HIS A CA 1
ATOM 602 C C . HIS A 1 75 ? -7.006 32.119 52.604 1.00 33.44 75 HIS A C 1
ATOM 604 O O . HIS A 1 75 ? -6.399 33.096 52.175 1.00 33.44 75 HIS A O 1
ATOM 610 N N . SER A 1 76 ? -8.294 31.911 52.326 1.00 32.84 76 SER A N 1
ATOM 611 C CA . SER A 1 76 ? -9.223 33.018 52.091 1.00 32.84 76 SER A CA 1
ATOM 612 C C . SER A 1 76 ? -10.601 32.694 52.679 1.00 32.84 76 SER A C 1
ATOM 614 O O . SER A 1 76 ? -10.962 31.539 52.890 1.00 32.84 76 SER A O 1
ATOM 616 N N . LYS A 1 77 ? -11.272 33.763 53.098 1.00 35.78 77 LYS A N 1
ATOM 617 C CA . LYS A 1 77 ? -12.372 33.837 54.059 1.00 35.78 77 LYS A CA 1
ATOM 618 C C . LYS A 1 77 ? -13.738 33.560 53.402 1.00 35.78 77 LYS A C 1
ATOM 620 O O . LYS A 1 77 ? -13.946 33.913 52.249 1.00 35.78 77 LYS A O 1
ATOM 625 N N . SER A 1 78 ? -14.641 32.986 54.200 1.00 38.47 78 SER A N 1
ATOM 626 C CA . SER A 1 78 ? -16.114 32.870 54.090 1.00 38.47 78 SER A CA 1
ATOM 627 C C . SER A 1 78 ? -16.807 34.159 53.563 1.00 38.47 78 SER A C 1
ATOM 629 O O . SER A 1 78 ? -16.186 35.215 53.719 1.00 38.47 78 SER A O 1
ATOM 631 N N . PRO A 1 79 ? -18.083 34.166 53.069 1.00 49.53 79 PRO A N 1
ATOM 632 C CA . PRO A 1 79 ? -19.231 33.601 53.806 1.00 49.53 79 PRO A CA 1
ATOM 633 C C . PRO A 1 79 ? -20.510 33.133 53.055 1.00 49.53 79 PRO A C 1
ATOM 635 O O . PRO A 1 79 ? -20.735 33.438 51.893 1.00 49.53 79 PRO A O 1
ATOM 638 N N . LEU A 1 80 ? -21.364 32.450 53.840 1.00 33.91 80 LEU A N 1
ATOM 639 C CA . LEU A 1 80 ? -22.841 32.448 53.835 1.00 33.91 80 LEU A CA 1
ATOM 640 C C . LEU A 1 80 ? -23.587 32.157 52.517 1.00 33.91 80 LEU A C 1
ATOM 642 O O . LEU A 1 80 ? -23.725 33.037 51.677 1.00 33.91 80 LEU A O 1
ATOM 646 N N . SER A 1 81 ? -24.286 31.018 52.447 1.00 36.88 81 SER A N 1
ATOM 647 C CA . SER A 1 81 ? -25.761 31.010 52.570 1.00 36.88 81 SER A CA 1
ATOM 648 C C . SER A 1 81 ? -26.285 29.618 52.933 1.00 36.88 81 SER A C 1
ATOM 650 O O . SER A 1 81 ? -25.728 28.597 52.531 1.00 36.88 81 SER A O 1
ATOM 652 N N . ASP A 1 82 ? -27.346 29.637 53.727 1.00 35.34 82 ASP A N 1
ATOM 653 C CA . ASP A 1 82 ? -28.120 28.523 54.255 1.00 35.34 82 ASP A CA 1
ATOM 654 C C . ASP A 1 82 ? -28.814 27.688 53.169 1.00 35.34 82 ASP A C 1
ATOM 656 O O . ASP A 1 82 ? -29.428 28.252 52.270 1.00 35.34 82 ASP A O 1
ATOM 660 N N . ASP A 1 83 ? -28.816 26.357 53.319 1.00 34.34 83 ASP A N 1
ATOM 661 C CA . ASP A 1 83 ? -30.061 25.599 53.146 1.00 34.34 83 ASP A CA 1
ATOM 662 C C . ASP A 1 83 ? -30.032 24.248 53.893 1.00 34.34 83 ASP A C 1
ATOM 664 O O . ASP A 1 83 ? -29.460 23.242 53.476 1.00 34.34 83 ASP A O 1
ATOM 668 N N . SER A 1 84 ? -30.608 24.279 55.092 1.00 39.84 84 SER A N 1
ATOM 669 C CA . SER A 1 84 ? -31.682 23.384 55.530 1.00 39.84 84 SER A CA 1
ATOM 670 C C . SER A 1 84 ? -31.654 21.911 55.080 1.00 39.84 84 SER A C 1
ATOM 672 O O . SER A 1 84 ? -32.410 21.525 54.198 1.00 39.84 84 SER A O 1
ATOM 674 N N . THR A 1 85 ? -30.908 21.037 55.770 1.00 44.12 85 THR A N 1
ATOM 675 C CA . THR A 1 85 ? -31.457 19.870 56.520 1.00 44.12 85 THR A CA 1
ATOM 676 C C . THR A 1 85 ? -30.340 18.944 57.032 1.00 44.12 85 THR A C 1
ATOM 678 O O . THR A 1 85 ? -29.645 18.311 56.240 1.00 44.12 85 THR A O 1
ATOM 681 N N . PRO A 1 86 ? -30.179 18.752 58.355 1.00 40.88 86 PRO A N 1
ATOM 682 C CA . PRO A 1 86 ? -29.459 17.592 58.862 1.00 40.88 86 PRO A CA 1
ATOM 683 C C . PRO A 1 86 ? -30.356 16.348 58.745 1.00 40.88 86 PRO A C 1
ATOM 685 O O . PRO A 1 86 ? -31.571 16.450 58.953 1.00 40.88 86 PRO A O 1
ATOM 688 N N . PRO A 1 87 ? -29.803 15.153 58.453 1.00 42.66 87 PRO A N 1
ATOM 689 C CA . PRO A 1 87 ? -30.587 13.933 58.476 1.00 42.66 87 PRO A CA 1
ATOM 690 C C . PRO A 1 87 ? -31.096 13.757 59.901 1.00 42.66 87 PRO A C 1
ATOM 692 O O . PRO A 1 87 ? -30.320 13.572 60.842 1.00 42.66 87 PRO A O 1
ATOM 695 N N . VAL A 1 88 ? -32.415 13.848 60.055 1.00 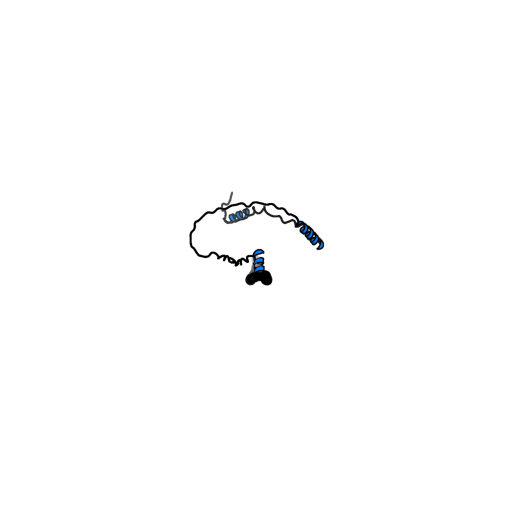38.47 88 VAL A N 1
ATOM 696 C CA . VAL A 1 88 ? -33.120 13.517 61.285 1.00 38.47 88 VAL A CA 1
ATOM 697 C C . VAL A 1 88 ? -32.773 12.064 61.598 1.00 38.47 88 VAL A C 1
ATOM 699 O O . VAL A 1 88 ? -33.416 11.129 61.122 1.00 38.47 88 VAL A O 1
ATOM 702 N N . ARG A 1 89 ? -31.737 11.861 62.421 1.00 41.94 89 ARG A N 1
ATOM 703 C CA . ARG A 1 89 ? -31.624 10.684 63.273 1.00 41.94 89 ARG A CA 1
ATOM 704 C C . ARG A 1 89 ? -32.877 10.727 64.129 1.00 41.94 89 ARG A C 1
ATOM 706 O O . ARG A 1 89 ? -32.910 11.364 65.178 1.00 41.94 89 ARG A O 1
ATOM 713 N N . LYS A 1 90 ? -33.939 10.084 63.638 1.00 39.69 90 LYS A N 1
ATOM 714 C CA . LYS A 1 90 ? -35.059 9.671 64.465 1.00 39.69 90 LYS A CA 1
ATOM 715 C C . LYS A 1 90 ? -34.457 8.700 65.464 1.00 39.69 90 LYS A C 1
ATOM 717 O O . LYS A 1 90 ? -34.350 7.503 65.217 1.00 39.69 90 LYS A O 1
ATOM 722 N N . SER A 1 91 ? -34.007 9.255 66.580 1.00 43.16 91 SER A N 1
ATOM 723 C CA . SER A 1 91 ? -33.967 8.577 67.856 1.00 43.16 91 SER A CA 1
ATOM 724 C C . SER A 1 91 ? -35.390 8.088 68.074 1.00 43.16 91 SER A C 1
ATOM 726 O O . SER A 1 91 ? -36.225 8.804 68.622 1.00 43.16 91 SER A O 1
ATOM 728 N N . ILE A 1 92 ? -35.705 6.899 67.559 1.00 42.28 92 ILE A N 1
ATOM 729 C CA . ILE A 1 92 ? -36.867 6.151 68.004 1.00 42.28 92 ILE A CA 1
ATOM 730 C C . ILE A 1 92 ? -36.523 5.827 69.447 1.00 42.28 92 ILE A C 1
ATOM 732 O O . ILE A 1 92 ? -35.841 4.853 69.763 1.00 42.28 92 ILE A O 1
ATOM 736 N N . LYS A 1 93 ? -36.919 6.754 70.317 1.00 37.53 93 LYS A N 1
ATOM 737 C CA . LYS A 1 93 ? -37.116 6.531 71.730 1.00 37.53 93 LYS A CA 1
ATOM 738 C C . LYS A 1 93 ? -38.044 5.324 71.743 1.00 37.53 93 LYS A C 1
ATOM 740 O O . LYS A 1 93 ? -39.224 5.444 71.429 1.00 37.53 93 LYS A O 1
ATOM 745 N N . LYS A 1 94 ? -37.486 4.133 71.976 1.00 43.69 94 LYS A N 1
ATOM 746 C CA . LYS A 1 94 ? -38.283 2.998 72.419 1.00 43.69 94 LYS A CA 1
ATOM 747 C C . LYS A 1 94 ? -38.864 3.467 73.748 1.00 43.69 94 LYS A C 1
ATOM 749 O O . LYS A 1 94 ? -38.248 3.285 74.795 1.00 43.69 94 LYS A O 1
ATOM 754 N N . GLU A 1 95 ? -40.023 4.118 73.700 1.00 40.44 95 GLU A N 1
ATOM 755 C CA . GLU A 1 95 ? -40.992 4.085 74.783 1.00 40.44 95 GLU A CA 1
ATOM 756 C C . GLU A 1 95 ? -41.419 2.625 74.900 1.00 40.44 95 GLU A C 1
ATOM 758 O O . GLU A 1 95 ? -42.498 2.206 74.500 1.00 40.44 95 GLU A O 1
ATOM 763 N N . GLY A 1 96 ? -40.502 1.806 75.418 1.00 37.25 96 GLY A N 1
ATOM 764 C CA . GLY A 1 96 ? -40.900 0.623 76.127 1.00 37.25 96 GLY A CA 1
ATOM 765 C C . GLY A 1 96 ? -41.733 1.161 77.268 1.00 37.25 96 GLY A C 1
ATOM 766 O O . GLY A 1 96 ? -41.185 1.749 78.204 1.00 37.25 96 GLY A O 1
ATOM 767 N N . GLN A 1 97 ? -43.049 1.001 77.161 1.00 41.66 97 GLN A N 1
ATOM 768 C CA . GLN A 1 97 ? -43.903 0.899 78.326 1.00 41.66 97 GLN A CA 1
ATOM 769 C C . GLN A 1 97 ? -43.230 -0.128 79.238 1.00 41.66 97 GLN A C 1
ATOM 771 O O . GLN A 1 97 ? -43.376 -1.338 79.074 1.00 41.66 97 GLN A O 1
ATOM 776 N N . LYS A 1 98 ? -42.405 0.352 80.171 1.00 41.38 98 LYS A N 1
ATOM 777 C CA . LYS A 1 98 ? -41.984 -0.427 81.320 1.00 41.38 98 LYS A CA 1
ATOM 778 C C . LYS A 1 98 ? -43.263 -0.598 82.116 1.00 41.38 98 LYS A C 1
ATOM 780 O O . LYS A 1 98 ? -43.576 0.227 82.969 1.00 41.38 98 LYS A O 1
ATOM 785 N N . SER A 1 99 ? -44.029 -1.639 81.797 1.00 46.00 99 SER A N 1
ATOM 786 C CA . SER A 1 99 ? -45.024 -2.148 82.719 1.00 46.00 99 SER A CA 1
ATOM 787 C C . SER A 1 99 ? -44.244 -2.558 83.962 1.00 46.00 99 SER A C 1
ATOM 789 O O . SER A 1 99 ? -43.543 -3.572 84.010 1.00 46.00 99 SER A O 1
ATOM 791 N N . SER A 1 100 ? -44.268 -1.665 84.947 1.00 43.44 100 SER A N 1
ATOM 792 C CA . SER A 1 100 ? -43.839 -1.926 86.306 1.00 43.44 100 SER A CA 1
ATOM 793 C C . SER A 1 100 ? -44.758 -3.016 86.849 1.00 43.44 100 SER A C 1
ATOM 795 O O . SER A 1 100 ? -45.744 -2.741 87.526 1.00 43.44 100 SER A O 1
ATOM 797 N N . HIS A 1 101 ? -44.463 -4.272 86.520 1.00 48.50 101 HIS A N 1
ATOM 798 C CA . HIS A 1 101 ? -44.995 -5.396 87.266 1.00 48.50 101 HIS A CA 1
ATOM 799 C C . HIS A 1 101 ? -44.276 -5.380 88.608 1.00 48.50 101 HIS A C 1
ATOM 801 O O . HIS A 1 101 ? -43.192 -5.948 88.761 1.00 48.50 101 HIS A O 1
ATOM 807 N N . ARG A 1 102 ? -44.857 -4.646 89.559 1.00 54.44 102 ARG A N 1
ATOM 808 C CA . ARG A 1 102 ? -44.532 -4.773 90.973 1.00 54.44 102 ARG A CA 1
ATOM 809 C C . ARG A 1 102 ? -44.743 -6.247 91.313 1.00 54.44 102 ARG A C 1
ATOM 811 O O . ARG A 1 102 ? -45.850 -6.752 91.166 1.00 54.44 102 ARG A O 1
ATOM 818 N N . LYS A 1 103 ? -43.662 -6.955 91.649 1.00 58.16 103 LYS A N 1
ATOM 819 C CA . LYS A 1 103 ? -43.768 -8.330 92.144 1.00 58.16 103 LYS A CA 1
ATOM 820 C C . LYS A 1 103 ? -44.557 -8.269 93.443 1.00 58.16 103 LYS A C 1
ATOM 822 O O . LYS A 1 103 ? -44.196 -7.479 94.314 1.00 58.16 103 LYS A O 1
ATOM 827 N N . ILE A 1 104 ? -4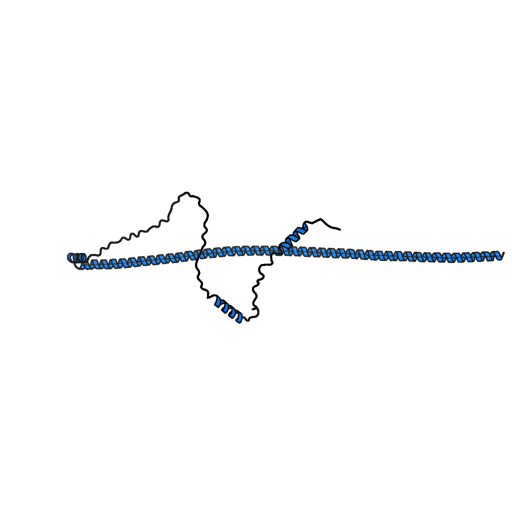5.614 -9.063 93.534 1.00 61.81 104 ILE A N 1
ATOM 828 C CA . ILE A 1 104 ? -46.449 -9.134 94.728 1.00 61.81 104 ILE A CA 1
ATOM 829 C C . ILE A 1 104 ? -45.581 -9.723 95.847 1.00 61.81 104 ILE A C 1
ATOM 831 O O . ILE A 1 104 ? -44.975 -10.787 95.677 1.00 61.81 104 ILE A O 1
ATOM 835 N N . SER A 1 105 ? -45.444 -8.985 96.947 1.00 67.94 105 SER A N 1
ATOM 836 C CA . SER A 1 105 ? -44.640 -9.382 98.107 1.00 67.94 105 SER A CA 1
ATOM 837 C C . SER A 1 105 ? -45.196 -10.677 98.723 1.00 67.94 105 SER A C 1
ATOM 839 O O . SER A 1 105 ? -46.411 -10.888 98.689 1.00 67.94 105 SER A O 1
ATOM 841 N N . PRO A 1 106 ? -44.363 -11.543 99.334 1.00 69.00 106 PRO A N 1
ATOM 842 C CA . PRO A 1 106 ? -44.844 -12.701 100.092 1.00 69.00 106 PRO A CA 1
ATOM 843 C C . PRO A 1 106 ? -45.919 -12.349 101.137 1.00 69.00 106 PRO A C 1
ATOM 845 O O . PRO A 1 106 ? -46.812 -13.153 101.390 1.00 69.00 106 PRO A O 1
ATOM 848 N N . GLU A 1 107 ? -45.870 -11.139 101.702 1.00 66.19 107 GLU A N 1
ATOM 849 C CA . GLU A 1 107 ? -46.871 -10.618 102.646 1.00 66.19 107 GLU A CA 1
ATOM 850 C C . GLU A 1 107 ? -48.200 -10.250 101.971 1.00 66.19 107 GLU A C 1
ATOM 852 O O . GLU A 1 107 ? -49.265 -10.543 102.509 1.00 66.19 107 GLU A O 1
ATOM 857 N N . GLU A 1 108 ? -48.155 -9.680 100.765 1.00 66.06 108 GLU A N 1
ATOM 858 C CA . GLU A 1 108 ? -49.346 -9.351 99.968 1.00 66.06 108 GLU A CA 1
ATOM 859 C C . GLU A 1 108 ? -50.040 -10.639 99.475 1.00 66.06 108 GLU A C 1
ATOM 861 O O . GLU A 1 108 ? -51.265 -10.722 99.478 1.00 66.06 108 GLU A O 1
ATOM 866 N N . LYS A 1 109 ? -49.276 -11.693 99.141 1.00 64.69 109 LYS A N 1
ATOM 867 C CA . LYS A 1 109 ? -49.823 -13.028 98.818 1.00 64.69 109 LYS A CA 1
ATOM 868 C C . LYS A 1 109 ? -50.508 -13.686 100.019 1.00 64.69 109 LYS A C 1
ATOM 870 O O . LYS A 1 109 ? -51.528 -14.348 99.849 1.00 64.69 109 LYS A O 1
ATOM 875 N N . LYS A 1 110 ? -49.969 -13.477 101.225 1.00 64.12 110 LYS A N 1
ATOM 876 C CA . LYS A 1 110 ? -50.570 -13.937 102.484 1.00 64.12 110 LYS A CA 1
ATOM 877 C C . LYS A 1 110 ? -51.899 -13.234 102.761 1.00 64.12 110 LYS A C 1
ATOM 879 O O . LYS A 1 110 ? -52.891 -13.909 102.984 1.00 64.12 110 LYS A O 1
ATOM 884 N N . GLN A 1 111 ? -51.947 -11.906 102.623 1.00 64.38 111 GLN A N 1
ATOM 885 C CA . GLN A 1 111 ? -53.185 -11.129 102.776 1.00 64.38 111 GLN A CA 1
ATOM 886 C C . GLN A 1 111 ? -54.272 -11.524 101.767 1.00 64.38 111 GLN A C 1
ATOM 888 O O . GLN A 1 111 ? -55.444 -11.580 102.122 1.00 64.38 111 GLN A O 1
ATOM 893 N N . ILE A 1 112 ? -53.904 -11.831 100.520 1.00 60.91 112 ILE A N 1
ATOM 894 C CA . ILE A 1 112 ? -54.854 -12.329 99.512 1.00 60.91 112 ILE A CA 1
ATOM 895 C C . ILE A 1 112 ? -55.372 -13.725 99.898 1.00 60.91 112 ILE A C 1
ATOM 897 O O . ILE A 1 112 ? -56.571 -13.975 99.789 1.00 60.91 112 ILE A O 1
ATOM 901 N N . GLY A 1 113 ? -54.499 -14.605 100.400 1.00 61.75 113 GLY A N 1
ATOM 902 C CA . GLY A 1 113 ? -54.877 -15.935 100.889 1.00 61.75 113 GLY A CA 1
ATOM 903 C C . GLY A 1 113 ? -55.772 -15.908 102.129 1.00 61.75 113 GLY A C 1
ATOM 904 O O . GLY A 1 113 ? -56.710 -16.698 102.208 1.00 61.75 113 GLY A O 1
ATOM 905 N N . ASP A 1 114 ? -55.535 -14.969 103.048 1.00 66.44 114 ASP A N 1
ATOM 906 C CA . ASP A 1 114 ? -56.313 -14.797 104.281 1.00 66.44 114 ASP A CA 1
ATOM 907 C C . ASP A 1 114 ? -57.703 -14.171 104.024 1.00 66.44 114 ASP A C 1
ATOM 909 O O . ASP A 1 114 ? -58.629 -14.400 104.800 1.00 66.44 114 ASP A O 1
ATOM 913 N N . PHE A 1 115 ? -57.871 -13.394 102.942 1.00 59.91 115 PHE A N 1
ATOM 914 C CA . PHE A 1 115 ? -59.105 -12.640 102.652 1.00 59.91 115 PHE A CA 1
ATOM 915 C C . PHE A 1 115 ? -59.976 -13.251 101.536 1.00 59.91 115 PHE A C 1
ATOM 917 O O . PHE A 1 115 ? -61.199 -13.156 101.595 1.00 59.91 115 PHE A O 1
ATOM 924 N N . PHE A 1 116 ? -59.370 -13.882 100.523 1.00 66.06 116 PHE A N 1
ATOM 925 C CA . PHE A 1 116 ? -60.061 -14.464 99.357 1.00 66.06 116 PHE A CA 1
ATOM 926 C C . PHE A 1 116 ? -59.893 -15.990 99.238 1.00 66.06 116 PHE A C 1
ATOM 928 O O . PHE A 1 116 ? -60.486 -16.603 98.352 1.00 66.06 116 PHE A O 1
ATOM 935 N N . GLY A 1 117 ? -59.118 -16.615 100.131 1.00 73.56 117 GLY A N 1
ATOM 936 C CA . GLY A 1 117 ? -58.857 -18.053 100.137 1.00 73.56 117 GLY A CA 1
ATOM 937 C C . GLY A 1 117 ? -57.662 -18.482 99.267 1.00 73.56 117 GLY A C 1
ATOM 938 O O . GLY A 1 117 ? -57.148 -17.712 98.450 1.00 73.56 117 GLY A O 1
ATOM 939 N N . PRO A 1 118 ? -57.190 -19.733 99.424 1.00 74.12 118 PRO A N 1
ATOM 940 C CA . PRO A 1 118 ? -55.991 -20.243 98.750 1.00 74.12 118 PRO A CA 1
ATOM 941 C C . PRO A 1 118 ? -56.125 -20.321 97.218 1.00 74.12 118 PRO A C 1
ATOM 943 O O . PRO A 1 118 ? -55.122 -20.222 96.512 1.00 74.12 118 PRO A O 1
ATOM 946 N N . GLU A 1 119 ? -57.348 -20.439 96.690 1.00 72.81 119 GLU A N 1
ATOM 947 C CA . GLU A 1 119 ? -57.616 -20.473 95.244 1.00 72.81 119 GLU A CA 1
ATOM 948 C C . GLU A 1 119 ? -57.259 -19.149 94.547 1.00 72.81 119 GLU A C 1
ATOM 950 O O . GLU A 1 119 ? -56.694 -19.162 93.454 1.00 72.81 119 GLU A O 1
ATOM 955 N N . ALA A 1 120 ? -57.486 -18.004 95.203 1.00 71.94 120 ALA A N 1
ATOM 956 C CA . ALA A 1 120 ? -57.154 -16.688 94.655 1.00 71.94 120 ALA A CA 1
ATOM 957 C C . ALA A 1 120 ? -55.633 -16.461 94.550 1.00 71.94 120 ALA A C 1
ATOM 959 O O . ALA A 1 120 ? -55.154 -15.819 93.614 1.00 71.94 120 ALA A O 1
ATOM 960 N N . VAL A 1 121 ? -54.853 -17.021 95.483 1.00 74.31 121 VAL A N 1
ATOM 961 C CA . VAL A 1 121 ? -53.381 -16.989 95.429 1.00 74.31 121 VAL A CA 1
ATOM 962 C C . VAL A 1 121 ? -52.875 -17.842 94.266 1.00 74.31 121 VAL A C 1
ATOM 964 O O . VAL A 1 121 ? -52.011 -17.396 93.509 1.00 74.31 121 VAL A O 1
ATOM 967 N N . GLN A 1 122 ? -53.459 -19.027 94.071 1.00 78.06 122 GLN A N 1
ATOM 968 C CA . GLN A 1 122 ? -53.120 -19.922 92.966 1.00 78.06 122 GLN A CA 1
ATOM 969 C C . GLN A 1 122 ? -53.417 -19.280 91.598 1.00 78.06 122 GLN A C 1
ATOM 971 O O . GLN A 1 122 ? -52.578 -19.325 90.699 1.00 78.06 122 GLN A O 1
ATOM 976 N N . GLU A 1 123 ? -54.562 -18.604 91.457 1.00 81.38 123 GLU A N 1
ATOM 977 C CA . GLU A 1 123 ? -54.955 -17.909 90.225 1.00 81.38 123 GLU A CA 1
ATOM 978 C C . GLU A 1 123 ? -54.001 -16.750 89.875 1.00 81.38 123 GLU A C 1
ATOM 980 O O . GLU A 1 123 ? -53.662 -16.534 88.707 1.00 81.38 123 GLU A O 1
ATOM 985 N N . VAL A 1 124 ? -53.520 -16.009 90.879 1.00 80.25 124 VAL A N 1
ATOM 986 C CA . VAL A 1 124 ? -52.515 -14.950 90.691 1.00 80.25 124 VAL A CA 1
ATOM 987 C C . VAL A 1 124 ? -51.177 -15.536 90.235 1.00 80.25 124 VAL A C 1
ATOM 989 O O . VAL A 1 124 ? -50.555 -14.995 89.319 1.00 80.25 124 VAL A O 1
ATOM 992 N N . GLU A 1 125 ? -50.743 -16.658 90.809 1.00 82.00 125 GLU A N 1
ATOM 993 C CA . GLU A 1 125 ? -49.506 -17.331 90.395 1.00 82.00 125 GLU A CA 1
ATOM 994 C C . GLU A 1 125 ? -49.605 -17.949 88.997 1.00 82.00 125 GLU A C 1
ATOM 996 O O . GLU A 1 125 ? -48.636 -17.919 88.230 1.00 82.00 125 GLU A O 1
ATOM 1001 N N . ASP A 1 126 ? -50.776 -18.457 88.621 1.00 84.88 126 ASP A N 1
ATOM 1002 C CA . ASP A 1 126 ? -51.058 -18.932 87.268 1.00 84.88 126 ASP A CA 1
ATOM 1003 C C . ASP A 1 126 ? -51.027 -17.783 86.256 1.00 84.88 126 ASP A C 1
ATOM 1005 O O . ASP A 1 126 ? -50.368 -17.896 85.217 1.00 84.88 126 ASP A O 1
ATOM 1009 N N . LYS A 1 127 ? -51.615 -16.627 86.593 1.00 83.81 127 LYS A N 1
ATOM 1010 C CA . LYS A 1 127 ? -51.529 -15.404 85.778 1.00 83.81 127 LYS A CA 1
ATOM 1011 C C . LYS A 1 127 ? -50.096 -14.872 85.675 1.00 83.81 127 LYS A C 1
ATOM 1013 O O . LYS A 1 127 ? -49.674 -14.480 84.588 1.00 83.81 127 LYS A O 1
ATOM 1018 N N . GLU A 1 128 ? -49.303 -14.892 86.749 1.00 84.06 128 GLU A N 1
ATOM 1019 C CA . GLU A 1 128 ? -47.881 -14.510 86.708 1.00 84.06 128 GLU A CA 1
ATOM 1020 C C . GLU A 1 128 ? -47.053 -15.459 85.824 1.00 84.06 128 GLU A C 1
ATOM 1022 O O . GLU A 1 128 ? -46.203 -15.005 85.043 1.00 84.06 128 GLU A O 1
ATOM 1027 N N . ARG A 1 129 ? -47.307 -16.774 85.901 1.00 87.44 129 ARG A N 1
ATOM 1028 C CA . ARG A 1 129 ? -46.682 -17.776 85.022 1.00 87.44 129 ARG A CA 1
ATOM 1029 C C . ARG A 1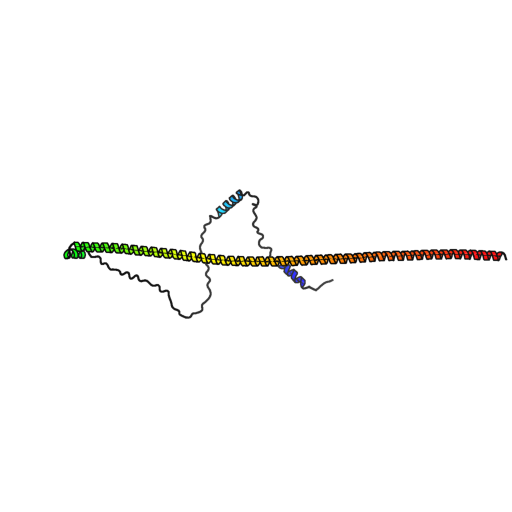 129 ? -47.057 -17.550 83.562 1.00 87.44 129 ARG A C 1
ATOM 1031 O O . ARG A 1 129 ? -46.173 -17.607 82.703 1.00 87.44 129 ARG A O 1
ATOM 1038 N N . GLU A 1 130 ? -48.317 -17.236 83.291 1.00 89.00 130 GLU A N 1
ATOM 1039 C CA . GLU A 1 130 ? -48.804 -16.969 81.941 1.00 89.00 130 GLU A CA 1
ATOM 1040 C C . GLU A 1 130 ? -48.228 -15.666 81.370 1.00 89.00 130 GLU A C 1
ATOM 1042 O O . GLU A 1 130 ? -47.685 -15.663 80.267 1.00 89.00 130 GLU A O 1
ATOM 1047 N N . ILE A 1 131 ? -48.170 -14.585 82.156 1.00 87.50 131 ILE A N 1
ATOM 1048 C CA . ILE A 1 131 ? -47.492 -13.335 81.766 1.00 87.50 131 ILE A CA 1
ATOM 1049 C C . ILE A 1 131 ? -46.014 -13.590 81.440 1.00 87.50 131 ILE A C 1
ATOM 1051 O O . ILE A 1 131 ? -45.473 -13.033 80.480 1.00 87.50 131 ILE A O 1
ATOM 1055 N N . LYS A 1 132 ? -45.331 -14.440 82.216 1.00 90.31 132 LYS A N 1
ATOM 1056 C CA . LYS A 1 132 ? -43.928 -14.795 81.964 1.00 90.31 132 LYS A CA 1
ATOM 1057 C C . LYS A 1 132 ? -43.763 -15.607 80.674 1.00 90.31 132 LYS A C 1
ATOM 1059 O O . LYS A 1 132 ? -42.800 -15.370 79.941 1.00 90.31 132 LYS A O 1
ATOM 1064 N N . ARG A 1 133 ? -44.685 -16.531 80.375 1.00 93.56 133 ARG A N 1
ATOM 1065 C CA . ARG A 1 133 ? -44.722 -17.277 79.103 1.00 93.56 133 ARG A CA 1
ATOM 1066 C C . ARG A 1 133 ? -44.964 -16.347 77.919 1.00 93.56 133 ARG A C 1
ATOM 1068 O O . ARG A 1 133 ? -44.170 -16.367 76.982 1.00 93.56 133 ARG A O 1
ATOM 1075 N N . LEU A 1 134 ? -45.978 -15.486 78.001 1.00 91.62 134 LEU A N 1
ATOM 1076 C CA . LEU A 1 134 ? -46.317 -14.519 76.956 1.00 91.62 134 LEU A CA 1
ATOM 1077 C C . LEU A 1 134 ? -45.161 -13.554 76.672 1.00 91.62 134 LEU A C 1
ATOM 1079 O O . LEU A 1 134 ? -44.833 -13.330 75.512 1.00 91.62 134 LEU A O 1
ATOM 1083 N N . LYS A 1 135 ? -44.459 -13.056 77.699 1.00 91.00 135 LYS A N 1
ATOM 1084 C CA . LYS A 1 135 ? -43.249 -12.233 77.504 1.00 91.00 135 LYS A CA 1
ATOM 1085 C C . LYS A 1 135 ? -42.129 -12.979 76.786 1.00 91.00 135 LYS A C 1
ATOM 1087 O O . LYS A 1 135 ? -41.436 -12.390 75.964 1.00 91.00 135 LYS A O 1
ATOM 1092 N N . LYS A 1 136 ? -41.942 -14.265 77.090 1.00 93.50 136 LYS A N 1
ATOM 1093 C CA . LYS A 1 136 ? -40.926 -15.094 76.431 1.00 93.50 136 LYS A CA 1
ATOM 1094 C C . LYS A 1 136 ? -41.279 -15.347 74.963 1.00 93.50 136 LYS A C 1
ATOM 1096 O O . LYS A 1 136 ? -40.392 -15.271 74.123 1.00 93.50 136 LYS A O 1
ATOM 1101 N N . LEU A 1 137 ? -42.553 -15.605 74.664 1.00 93.50 137 LEU A N 1
ATOM 1102 C CA . LEU A 1 137 ? -43.048 -15.753 73.293 1.00 93.50 137 LEU A CA 1
ATOM 1103 C C . LEU A 1 137 ? -42.927 -14.445 72.505 1.00 93.50 137 LEU A C 1
ATOM 1105 O O . LEU A 1 137 ? -42.453 -14.467 71.375 1.00 93.50 137 LEU A O 1
ATOM 1109 N N . LEU A 1 138 ? -43.276 -13.310 73.118 1.00 93.56 138 LEU A N 1
ATOM 1110 C CA . LEU A 1 138 ? -43.130 -11.992 72.501 1.00 93.56 138 LEU A CA 1
ATOM 1111 C C . LEU A 1 138 ? -41.664 -11.689 72.160 1.00 93.56 138 LEU A C 1
ATOM 1113 O O . LEU A 1 138 ? -41.367 -11.306 71.035 1.00 93.56 138 LEU A O 1
ATOM 1117 N N . GLN A 1 139 ? -40.740 -11.952 73.090 1.00 91.62 139 GLN A N 1
ATOM 1118 C CA . GLN A 1 139 ? -39.305 -11.793 72.841 1.00 91.62 139 GLN A CA 1
ATOM 1119 C C . GLN A 1 139 ? -38.812 -12.710 71.710 1.00 91.62 139 GLN A C 1
ATOM 1121 O O . GLN A 1 139 ? -38.003 -12.293 70.891 1.00 91.62 139 GLN A O 1
ATOM 1126 N N . GLN A 1 140 ? -39.307 -13.950 71.633 1.00 93.31 140 GLN A N 1
ATOM 1127 C CA . GLN A 1 140 ? -38.955 -14.871 70.547 1.00 93.31 140 GLN A CA 1
ATOM 1128 C C . GLN A 1 140 ? -39.472 -14.400 69.179 1.00 93.31 140 GLN A C 1
ATOM 1130 O O . GLN A 1 140 ? -38.769 -14.563 68.183 1.00 93.31 140 GLN A O 1
ATOM 1135 N N . GLU A 1 141 ? -40.676 -13.827 69.123 1.00 94.00 141 GLU A N 1
ATOM 1136 C CA . GLU A 1 141 ? -41.237 -13.202 67.917 1.00 94.00 141 GLU A CA 1
ATOM 1137 C C . GLU A 1 141 ? -40.403 -11.990 67.481 1.00 94.00 141 GLU A C 1
ATOM 1139 O O . GLU A 1 141 ? -40.038 -11.896 66.309 1.00 94.00 141 GLU A O 1
ATOM 1144 N N . ASP A 1 142 ? -40.032 -11.110 68.413 1.00 93.00 142 ASP A N 1
ATOM 1145 C CA . ASP A 1 142 ? -39.196 -9.939 68.128 1.00 93.00 142 ASP A CA 1
ATOM 1146 C C . ASP A 1 142 ? -37.798 -10.346 67.632 1.00 93.00 142 ASP A C 1
ATOM 1148 O O . ASP A 1 142 ? -37.345 -9.856 66.595 1.00 93.00 142 ASP A O 1
ATOM 1152 N N . ASP A 1 143 ? -37.151 -11.313 68.294 1.00 93.44 143 ASP A N 1
ATOM 1153 C CA . ASP A 1 143 ? -35.854 -11.855 67.873 1.00 93.44 143 ASP A CA 1
ATOM 1154 C C . ASP A 1 143 ? -35.945 -12.515 66.481 1.00 93.44 143 ASP A C 1
ATOM 1156 O O . ASP A 1 143 ? -35.011 -12.442 65.676 1.00 93.44 143 ASP A O 1
ATOM 1160 N N . LYS A 1 144 ? -37.070 -13.176 66.169 1.00 95.44 144 LYS A N 1
ATOM 1161 C CA . LYS A 1 144 ? -37.317 -13.784 64.853 1.00 95.44 144 LYS A CA 1
ATOM 1162 C C . LYS A 1 144 ? -37.489 -12.712 63.775 1.00 95.44 144 LYS A C 1
ATOM 1164 O O . LYS A 1 144 ? -36.837 -12.804 62.734 1.00 95.44 144 LYS A O 1
ATOM 1169 N N . ARG A 1 145 ? -38.287 -11.672 64.034 1.00 94.81 145 ARG A N 1
ATOM 1170 C CA . ARG A 1 145 ? -38.468 -10.527 63.123 1.00 94.81 145 ARG A CA 1
ATOM 1171 C C . ARG A 1 145 ? -37.154 -9.791 62.873 1.00 94.81 145 ARG A C 1
ATOM 1173 O O . ARG A 1 145 ? -36.871 -9.422 61.735 1.00 94.81 145 ARG A O 1
ATOM 1180 N N . GLU A 1 146 ? -36.327 -9.612 63.903 1.00 94.38 146 GLU A N 1
ATOM 1181 C CA . GLU A 1 146 ? -35.008 -8.987 63.767 1.00 94.38 146 GLU A CA 1
ATOM 1182 C C . GLU A 1 146 ? -34.077 -9.823 62.876 1.00 94.38 146 GLU A C 1
ATOM 1184 O O . GLU A 1 146 ? -33.426 -9.283 61.978 1.00 94.38 146 GLU A O 1
ATOM 1189 N N . ARG A 1 147 ? -34.070 -11.154 63.039 1.00 94.31 147 ARG A N 1
ATOM 1190 C CA . ARG A 1 147 ? -33.314 -12.058 62.152 1.00 94.31 147 ARG A CA 1
ATOM 1191 C C . ARG A 1 147 ? -33.803 -11.990 60.708 1.00 94.31 147 ARG A C 1
ATOM 1193 O O . ARG A 1 147 ? -32.976 -11.928 59.800 1.00 94.31 147 ARG A O 1
ATOM 1200 N N . GLU A 1 148 ? -35.115 -11.972 60.486 1.00 95.62 148 GLU A N 1
ATOM 1201 C CA . GLU A 1 148 ? -35.701 -11.858 59.146 1.00 95.62 148 GLU A CA 1
ATOM 1202 C C . GLU A 1 148 ? -35.358 -10.518 58.479 1.00 95.62 148 GLU A C 1
ATOM 1204 O O . GLU A 1 148 ? -34.982 -10.495 57.307 1.00 95.62 148 GLU A O 1
ATOM 1209 N N . LEU A 1 149 ? -35.415 -9.403 59.216 1.00 95.56 149 LEU A N 1
ATOM 1210 C CA . LEU A 1 149 ? -35.002 -8.084 58.721 1.00 95.56 149 LEU A CA 1
ATOM 1211 C C . LEU A 1 149 ? -33.513 -8.047 58.370 1.00 95.56 149 LEU A C 1
ATOM 1213 O O . LEU A 1 149 ? -33.140 -7.553 57.305 1.00 95.56 149 LEU A O 1
ATOM 1217 N N . MET A 1 150 ? -32.663 -8.608 59.231 1.00 93.62 150 MET A N 1
ATOM 1218 C CA . MET A 1 150 ? -31.226 -8.698 58.974 1.00 93.62 150 MET A CA 1
ATOM 1219 C C . MET A 1 150 ? -30.911 -9.572 57.761 1.00 93.62 150 MET A C 1
ATOM 1221 O O . MET A 1 150 ? -29.981 -9.263 57.013 1.00 93.62 150 MET A O 1
ATOM 1225 N N . GLN A 1 151 ? -31.680 -10.639 57.541 1.00 95.06 151 GLN A N 1
ATOM 1226 C CA . GLN A 1 151 ? -31.540 -11.475 56.356 1.00 95.06 151 GLN A CA 1
ATOM 1227 C C . GLN A 1 151 ? -31.960 -10.719 55.089 1.00 95.06 151 GLN A C 1
ATOM 1229 O O . GLN A 1 151 ? -31.176 -10.657 54.145 1.00 95.06 151 GLN A O 1
ATOM 1234 N N . LYS A 1 152 ? -33.112 -10.035 55.102 1.00 96.12 152 LYS A N 1
ATOM 1235 C CA . LYS A 1 152 ? -33.564 -9.196 53.976 1.00 96.12 152 LYS A CA 1
ATOM 1236 C C . LYS A 1 152 ? -32.549 -8.107 53.618 1.00 96.12 152 LYS A C 1
ATOM 1238 O O . LYS A 1 152 ? -32.243 -7.926 52.446 1.00 96.12 152 LYS A O 1
ATOM 1243 N N . LEU A 1 153 ? -31.958 -7.441 54.614 1.00 96.25 153 LEU A N 1
ATOM 1244 C CA . LEU A 1 153 ? -30.900 -6.442 54.404 1.00 96.25 153 LEU A CA 1
ATOM 1245 C C . LEU A 1 153 ? -29.639 -7.030 53.755 1.00 96.25 153 LEU A C 1
ATOM 1247 O O . LEU A 1 153 ? -28.983 -6.363 52.950 1.00 96.25 153 LEU A O 1
ATOM 1251 N N . LYS A 1 154 ? -29.261 -8.265 54.109 1.00 96.25 154 LYS A N 1
ATOM 1252 C CA . LYS A 1 154 ? -28.138 -8.962 53.462 1.00 96.25 154 LYS A CA 1
ATOM 1253 C C . LYS A 1 154 ? -28.466 -9.294 52.012 1.00 96.25 154 LYS A C 1
ATOM 1255 O O . LYS A 1 154 ? -27.638 -9.033 51.141 1.00 96.25 154 LYS A O 1
ATOM 1260 N N . ASP A 1 155 ? -29.658 -9.821 51.762 1.00 95.38 155 ASP A N 1
ATOM 1261 C CA . ASP A 1 155 ? -30.101 -10.201 50.422 1.00 95.38 155 ASP A CA 1
ATOM 1262 C C . ASP A 1 155 ? -30.210 -8.971 49.508 1.00 95.38 155 ASP A C 1
ATOM 1264 O O . ASP A 1 155 ? -29.728 -9.003 48.376 1.00 95.38 155 ASP A O 1
ATOM 1268 N N . GLU A 1 156 ? -30.720 -7.849 50.021 1.00 96.38 156 GLU A N 1
ATOM 1269 C CA . GLU A 1 156 ? -30.776 -6.574 49.303 1.00 96.38 156 GLU A CA 1
ATOM 1270 C C . GLU A 1 156 ? -29.372 -6.046 48.968 1.00 96.38 156 GLU A C 1
ATOM 1272 O O . GLU A 1 156 ? -29.103 -5.674 47.825 1.00 96.38 156 GLU A O 1
ATOM 1277 N N . LYS A 1 157 ? -28.420 -6.100 49.911 1.00 96.56 157 LYS A N 1
ATOM 1278 C CA . LYS A 1 157 ? -27.016 -5.743 49.629 1.00 96.56 157 LYS A CA 1
ATOM 1279 C C . LYS A 1 157 ? -26.386 -6.640 48.564 1.00 96.56 157 LYS A C 1
ATOM 1281 O O . LYS A 1 157 ? -25.601 -6.159 47.746 1.00 96.56 157 LYS A O 1
ATOM 1286 N N . ILE A 1 158 ? -26.698 -7.936 48.567 1.00 96.44 158 ILE A N 1
ATOM 1287 C CA . ILE A 1 158 ? -26.227 -8.870 47.536 1.00 96.44 158 ILE A CA 1
ATOM 1288 C C . ILE A 1 158 ? -26.848 -8.512 46.182 1.00 96.44 158 ILE A C 1
ATOM 1290 O O . ILE A 1 158 ? -26.133 -8.486 45.181 1.00 96.44 158 ILE A O 1
ATOM 1294 N N . GLN A 1 159 ? -28.143 -8.198 46.135 1.00 96.06 159 GLN A N 1
ATOM 1295 C CA . GLN A 1 159 ? -28.814 -7.773 44.906 1.00 96.06 159 GLN A CA 1
ATOM 1296 C C . GLN A 1 159 ? -28.235 -6.467 44.356 1.00 96.06 159 GLN A C 1
ATOM 1298 O O . GLN A 1 159 ? -27.933 -6.404 43.167 1.00 96.06 159 GLN A O 1
ATOM 1303 N N . GLN A 1 160 ? -27.991 -5.465 45.203 1.00 96.44 160 GLN A N 1
ATOM 1304 C CA . GLN A 1 160 ? -27.360 -4.207 44.793 1.00 96.44 160 GLN A CA 1
ATOM 1305 C C . GLN A 1 160 ? -25.958 -4.436 44.214 1.00 96.44 160 GLN A C 1
ATOM 1307 O O . GLN A 1 160 ? -25.628 -3.891 43.163 1.00 96.44 160 GLN A O 1
ATOM 1312 N N . ARG A 1 161 ? -25.146 -5.303 44.840 1.00 96.06 161 ARG A N 1
ATOM 1313 C CA . ARG A 1 161 ? -23.828 -5.683 44.301 1.00 96.06 161 ARG A CA 1
ATOM 1314 C C . ARG A 1 161 ? -23.934 -6.369 42.943 1.00 96.06 161 ARG A C 1
ATOM 1316 O O . ARG A 1 161 ? -23.185 -6.017 42.040 1.00 96.06 161 ARG A O 1
ATOM 1323 N N . LYS A 1 162 ? -24.878 -7.301 42.778 1.00 97.12 162 LYS A N 1
ATOM 1324 C CA . LYS A 1 162 ? -25.120 -7.973 41.491 1.00 97.12 162 LYS A CA 1
ATOM 1325 C C . LYS A 1 162 ? -25.556 -6.986 40.408 1.00 97.12 162 LYS A C 1
ATOM 1327 O O . LYS A 1 162 ? -25.068 -7.066 39.289 1.00 97.12 162 LYS A O 1
ATOM 1332 N N . GLN A 1 163 ? -26.440 -6.044 40.734 1.00 95.44 163 GLN A N 1
ATOM 1333 C CA . GLN A 1 163 ? -26.859 -5.002 39.794 1.00 95.44 163 GLN A CA 1
ATOM 1334 C C . GLN A 1 163 ? -25.692 -4.098 39.390 1.00 95.44 163 GLN A C 1
ATOM 1336 O O . GLN A 1 163 ? -25.575 -3.749 38.217 1.00 95.44 163 GLN A O 1
ATOM 1341 N N . GLN A 1 164 ? -24.816 -3.746 40.333 1.00 95.56 164 GLN A N 1
ATOM 1342 C CA . GLN A 1 164 ? -23.620 -2.971 40.022 1.00 95.56 164 GLN A CA 1
ATOM 1343 C C . GLN A 1 164 ? -22.664 -3.753 39.113 1.00 95.56 164 GLN A C 1
ATOM 1345 O O . GLN A 1 164 ? -22.211 -3.218 38.109 1.00 95.56 164 GLN A O 1
ATOM 1350 N N . GLU A 1 165 ? -22.429 -5.034 39.400 1.00 96.75 165 GLU A N 1
ATOM 1351 C CA . GLU A 1 165 ? -21.575 -5.889 38.570 1.00 96.75 165 GLU A CA 1
ATOM 1352 C C . GLU A 1 165 ? -22.123 -6.043 37.141 1.00 96.75 165 GLU A C 1
ATOM 1354 O O . GLU A 1 165 ? -21.355 -6.036 36.180 1.00 96.75 165 GLU A O 1
ATOM 1359 N N . ILE A 1 166 ? -23.448 -6.136 36.981 1.00 96.56 166 ILE A N 1
ATOM 1360 C CA . ILE A 1 166 ? -24.093 -6.155 35.660 1.00 96.56 166 ILE A CA 1
ATOM 1361 C C . ILE A 1 166 ? -23.821 -4.845 34.915 1.00 96.56 166 ILE A C 1
ATOM 1363 O O . ILE A 1 166 ? -23.360 -4.895 33.777 1.00 96.56 166 ILE A O 1
ATOM 1367 N N . LYS A 1 167 ? -24.019 -3.687 35.559 1.00 96.88 167 LYS A N 1
ATOM 1368 C CA . LYS A 1 167 ? -23.736 -2.377 34.946 1.00 96.88 167 LYS A CA 1
ATOM 1369 C C . LYS A 1 167 ? -22.270 -2.234 34.545 1.00 96.88 167 LYS A C 1
ATOM 1371 O O . LYS A 1 167 ? -21.970 -1.755 33.454 1.00 96.88 167 LYS A O 1
ATOM 1376 N N . ASP A 1 168 ? -21.352 -2.677 35.397 1.00 96.75 168 ASP A N 1
ATOM 1377 C CA . ASP A 1 168 ? -19.919 -2.610 35.113 1.00 96.75 168 ASP A CA 1
ATOM 1378 C C . ASP A 1 168 ? -19.550 -3.506 33.918 1.00 96.75 168 ASP A C 1
ATOM 1380 O O . ASP A 1 168 ? -18.787 -3.087 33.043 1.00 96.75 168 ASP A O 1
ATOM 1384 N N . ARG A 1 169 ? -20.141 -4.706 33.818 1.00 96.19 169 ARG A N 1
ATOM 1385 C CA . ARG A 1 169 ? -19.975 -5.596 32.655 1.00 96.19 169 ARG A CA 1
ATOM 1386 C C . ARG A 1 169 ? -20.573 -5.002 31.381 1.00 96.19 169 ARG A C 1
ATOM 1388 O O . ARG A 1 169 ? -19.939 -5.076 30.332 1.00 96.19 169 ARG A O 1
ATOM 1395 N N . GLU A 1 170 ? -21.756 -4.400 31.447 1.00 96.00 170 GLU A N 1
ATOM 1396 C CA . GLU A 1 170 ? -22.385 -3.734 30.298 1.00 96.00 170 GLU A CA 1
ATOM 1397 C C . GLU A 1 170 ? -21.522 -2.579 29.777 1.00 96.00 170 GLU A C 1
ATOM 1399 O O . GLU A 1 170 ? -21.285 -2.480 28.570 1.00 96.00 170 GLU A O 1
ATOM 1404 N N . ASN A 1 171 ? -20.968 -1.770 30.683 1.00 96.69 171 ASN A N 1
ATOM 1405 C CA . ASN A 1 171 ? -20.042 -0.693 30.340 1.00 96.69 171 ASN A CA 1
ATOM 1406 C C . ASN A 1 171 ? -18.758 -1.228 29.689 1.00 96.69 171 ASN A C 1
ATOM 1408 O O . ASN A 1 171 ? -18.309 -0.691 28.675 1.00 96.69 171 ASN A O 1
ATOM 1412 N N . GLN A 1 172 ? -18.181 -2.313 30.218 1.00 95.50 172 GLN A N 1
ATOM 1413 C CA . GLN A 1 172 ? -17.012 -2.958 29.608 1.00 95.50 172 GLN A CA 1
ATOM 1414 C C . GLN A 1 172 ? -17.315 -3.473 28.197 1.00 95.50 172 GLN A C 1
ATOM 1416 O O . GLN A 1 172 ? -16.535 -3.228 27.277 1.00 95.50 172 GLN A O 1
ATOM 1421 N N . ILE A 1 173 ? -18.467 -4.121 28.002 1.00 96.19 173 ILE A N 1
ATOM 1422 C CA . ILE A 1 173 ? -18.905 -4.609 26.688 1.00 96.19 173 ILE A CA 1
ATOM 1423 C C . ILE A 1 173 ? -19.096 -3.442 25.712 1.00 96.19 173 ILE A C 1
ATOM 1425 O O . ILE A 1 173 ? -18.731 -3.561 24.541 1.00 96.19 173 ILE A O 1
ATOM 1429 N N . ALA A 1 174 ? -19.656 -2.316 26.160 1.00 95.81 174 ALA A N 1
ATOM 1430 C CA . ALA A 1 174 ? -19.821 -1.128 25.328 1.00 95.81 174 ALA A CA 1
ATOM 1431 C C . ALA A 1 174 ? -18.462 -0.569 24.872 1.00 95.81 174 ALA A C 1
ATOM 1433 O O . ALA A 1 174 ? -18.250 -0.389 23.670 1.00 95.81 174 ALA A O 1
ATOM 1434 N N . ILE A 1 175 ? -17.516 -0.404 25.802 1.00 96.06 175 ILE A N 1
ATOM 1435 C CA . ILE A 1 175 ? -16.152 0.058 25.502 1.00 96.06 175 ILE A CA 1
ATOM 1436 C C . ILE A 1 175 ? -15.451 -0.906 24.538 1.00 96.06 175 ILE A C 1
ATOM 1438 O O . ILE A 1 175 ? -14.815 -0.475 23.576 1.00 96.06 175 ILE A O 1
ATOM 1442 N N . GLU A 1 176 ? -15.563 -2.217 24.756 1.00 95.44 176 GLU A N 1
ATOM 1443 C CA . GLU A 1 176 ? -14.939 -3.214 23.885 1.00 95.44 176 GLU A CA 1
ATOM 1444 C C . GLU A 1 176 ? -15.544 -3.194 22.473 1.00 95.44 176 GLU A C 1
ATOM 1446 O O . GLU A 1 176 ? -14.814 -3.280 21.484 1.00 95.44 176 GLU A O 1
ATOM 1451 N N . LYS A 1 177 ? -16.867 -3.020 22.352 1.00 96.69 177 LYS A N 1
ATOM 1452 C CA . LYS A 1 177 ? -17.540 -2.859 21.055 1.00 96.69 177 LYS A CA 1
ATOM 1453 C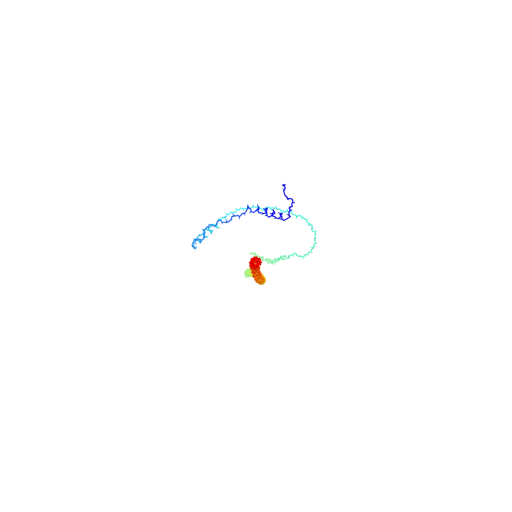 C . LYS A 1 177 ? -17.065 -1.609 20.322 1.00 96.69 177 LYS A C 1
ATOM 1455 O O . LYS A 1 177 ? -16.834 -1.679 19.115 1.00 96.69 177 LYS A O 1
ATOM 1460 N N . GLU A 1 178 ? -16.909 -0.485 21.013 1.00 95.19 178 GLU A N 1
ATOM 1461 C CA . GLU A 1 178 ? -16.381 0.737 20.401 1.00 95.19 178 GLU A CA 1
ATOM 1462 C C . GLU A 1 178 ? -14.922 0.583 19.976 1.00 95.19 178 GLU A C 1
ATOM 1464 O O . GLU A 1 178 ? -14.586 0.932 18.846 1.00 95.19 178 GLU A O 1
ATOM 1469 N N . ARG A 1 179 ? -14.078 -0.032 20.813 1.00 95.75 179 ARG A N 1
ATOM 1470 C CA . ARG A 1 179 ? -12.689 -0.357 20.451 1.00 95.75 179 ARG A CA 1
ATOM 1471 C C . ARG A 1 179 ? -12.617 -1.259 19.222 1.00 95.75 179 ARG A C 1
ATOM 1473 O O . ARG A 1 179 ? -11.857 -0.969 18.307 1.00 95.75 179 ARG A O 1
ATOM 1480 N N . LYS A 1 180 ? -13.443 -2.309 19.147 1.00 95.94 180 LYS A N 1
ATOM 1481 C CA . LYS A 1 180 ? -13.515 -3.187 17.965 1.00 95.94 180 LYS A CA 1
ATOM 1482 C C . LYS A 1 180 ? -13.940 -2.421 16.713 1.00 95.94 180 LYS A C 1
ATOM 1484 O O . LYS A 1 180 ? -13.333 -2.600 15.664 1.00 95.94 180 LYS A O 1
ATOM 1489 N N . LYS A 1 181 ? -14.936 -1.536 16.816 1.00 96.31 181 LYS A N 1
ATOM 1490 C CA . LYS A 1 181 ? -15.353 -0.675 15.696 1.00 96.31 181 LYS A CA 1
ATOM 1491 C C . LYS A 1 181 ? -14.245 0.289 15.264 1.00 96.31 181 LYS A C 1
ATOM 1493 O O . LYS A 1 181 ? -14.066 0.488 14.068 1.00 96.31 181 LYS A O 1
ATOM 1498 N N . ALA A 1 182 ? -13.519 0.882 16.210 1.00 94.12 182 ALA A N 1
ATOM 1499 C CA . ALA A 1 182 ? -12.396 1.767 15.917 1.00 94.12 182 ALA A CA 1
ATOM 1500 C C . ALA A 1 182 ? -11.258 1.012 15.215 1.00 94.12 182 ALA A C 1
ATOM 1502 O O . ALA A 1 182 ? -10.778 1.476 14.185 1.00 94.12 182 ALA A O 1
ATOM 1503 N N . ASN A 1 183 ? -10.910 -0.183 15.701 1.00 95.75 183 ASN A N 1
ATOM 1504 C CA . ASN A 1 183 ? -9.891 -1.033 15.086 1.00 95.75 183 ASN A CA 1
ATOM 1505 C C . ASN A 1 183 ? -10.281 -1.455 13.664 1.00 95.75 183 ASN A C 1
ATOM 1507 O O . ASN A 1 183 ? -9.464 -1.339 12.762 1.00 95.75 183 ASN A O 1
ATOM 1511 N N . LEU A 1 184 ? -11.535 -1.867 13.439 1.00 95.56 184 LEU A N 1
ATOM 1512 C CA . LEU A 1 184 ? -12.021 -2.220 12.098 1.00 95.56 184 LEU A CA 1
ATOM 1513 C C . LEU A 1 184 ? -11.942 -1.036 11.126 1.00 95.56 184 LEU A C 1
ATOM 1515 O O . LEU A 1 184 ? -11.503 -1.202 9.991 1.00 95.56 184 LEU A O 1
ATOM 1519 N N . LYS A 1 185 ? -12.323 0.168 11.573 1.00 95.44 185 LYS A N 1
ATOM 1520 C CA . LYS A 1 185 ? -12.188 1.390 10.763 1.00 95.44 185 LYS A CA 1
ATOM 1521 C C . LYS A 1 185 ? -10.728 1.715 10.463 1.00 95.44 185 LYS A C 1
ATOM 1523 O O . LYS A 1 185 ? -10.419 2.148 9.358 1.00 95.44 185 LYS A O 1
ATOM 1528 N N . GLN A 1 186 ? -9.838 1.530 11.435 1.00 93.88 186 GLN A N 1
ATOM 1529 C CA . GLN A 1 186 ? -8.410 1.750 11.237 1.00 93.88 186 GLN A CA 1
ATOM 1530 C C . GLN A 1 186 ? -7.830 0.753 10.225 1.00 93.88 186 GLN A C 1
ATOM 1532 O O . GLN A 1 186 ? -7.137 1.169 9.305 1.00 93.88 186 GLN A O 1
ATOM 1537 N N . GLU A 1 187 ? -8.177 -0.527 10.337 1.00 95.25 187 GLU A N 1
ATOM 1538 C CA . GLU A 1 187 ? -7.747 -1.576 9.409 1.00 95.25 187 GLU A CA 1
ATOM 1539 C C . GLU A 1 187 ? -8.280 -1.343 7.984 1.00 95.25 187 GLU A C 1
ATOM 1541 O O . GLU A 1 187 ? -7.592 -1.588 6.995 1.00 95.25 187 GLU A O 1
ATOM 1546 N N . GLU A 1 188 ? -9.512 -0.851 7.840 1.00 95.06 188 GLU A N 1
ATOM 1547 C CA . GLU A 1 188 ? -10.063 -0.453 6.540 1.00 95.06 188 GLU A CA 1
ATOM 1548 C C . GLU A 1 188 ? -9.312 0.749 5.944 1.00 95.06 188 GLU A C 1
ATOM 1550 O O . GLU A 1 188 ? -8.946 0.728 4.769 1.00 95.06 188 GLU A O 1
ATOM 1555 N N . LEU A 1 189 ? -9.009 1.767 6.758 1.00 94.88 189 LEU A N 1
ATOM 1556 C CA . LEU A 1 189 ? -8.201 2.914 6.333 1.00 94.88 189 LEU A CA 1
ATOM 1557 C C . LEU A 1 189 ? -6.780 2.504 5.927 1.00 94.88 189 LEU A C 1
ATOM 1559 O O . LEU A 1 189 ? -6.258 3.027 4.943 1.00 94.88 189 LEU A O 1
ATOM 1563 N N . GLU A 1 190 ? -6.156 1.584 6.661 1.00 95.44 190 GLU A N 1
ATOM 1564 C CA . GLU A 1 190 ? -4.838 1.037 6.329 1.00 95.44 190 GLU A CA 1
ATOM 1565 C C . GLU A 1 190 ? -4.882 0.270 5.004 1.00 95.44 190 GLU A C 1
ATOM 1567 O O . GLU A 1 190 ? -4.084 0.569 4.119 1.00 95.44 190 GLU A O 1
ATOM 1572 N N . ARG A 1 191 ? -5.887 -0.588 4.780 1.00 96.12 191 ARG A N 1
ATOM 1573 C CA . ARG A 1 191 ? -6.072 -1.278 3.490 1.00 96.12 191 ARG A CA 1
ATOM 1574 C C . ARG A 1 191 ? -6.242 -0.314 2.313 1.00 96.12 191 ARG A C 1
ATOM 1576 O O . ARG A 1 191 ? -5.660 -0.531 1.252 1.00 96.12 191 ARG A O 1
ATOM 1583 N N . VAL A 1 192 ? -7.008 0.766 2.485 1.00 96.31 192 VAL A N 1
ATOM 1584 C CA . VAL A 1 192 ? -7.175 1.796 1.442 1.00 96.31 192 VAL A CA 1
ATOM 1585 C C . VAL A 1 192 ? -5.860 2.531 1.168 1.00 96.31 192 VAL A C 1
ATOM 1587 O O . VAL A 1 192 ? -5.532 2.791 0.007 1.00 96.31 192 VAL A O 1
ATOM 1590 N N . ARG A 1 193 ? -5.083 2.852 2.211 1.00 96.06 193 ARG A N 1
ATOM 1591 C CA . ARG A 1 193 ? -3.757 3.474 2.061 1.00 96.06 193 ARG A CA 1
ATOM 1592 C C . ARG A 1 193 ? -2.792 2.556 1.321 1.00 96.06 193 ARG A C 1
ATOM 1594 O O . ARG A 1 193 ? -2.193 2.995 0.345 1.00 96.06 193 ARG A O 1
ATOM 1601 N N . GLU A 1 194 ? -2.697 1.293 1.728 1.00 96.44 194 GLU A N 1
ATOM 1602 C CA . GLU A 1 194 ? -1.843 0.298 1.075 1.00 96.44 194 GLU A CA 1
ATOM 1603 C C . GLU A 1 194 ? -2.215 0.117 -0.398 1.00 96.44 194 GLU A C 1
ATOM 1605 O O . GLU A 1 194 ? -1.337 0.111 -1.260 1.00 96.44 194 GLU A O 1
ATOM 1610 N N . HIS A 1 195 ? -3.510 0.034 -0.715 1.00 96.75 195 HIS A N 1
ATOM 1611 C CA . HIS A 1 195 ? -3.975 -0.062 -2.097 1.00 96.75 195 HIS A CA 1
ATOM 1612 C C . HIS A 1 195 ? -3.565 1.165 -2.926 1.00 96.75 195 HIS A C 1
ATOM 1614 O O . HIS A 1 195 ? -3.008 1.025 -4.014 1.00 96.75 195 HIS A O 1
ATOM 1620 N N . SER A 1 196 ? -3.775 2.374 -2.397 1.00 95.50 196 SER A N 1
ATOM 1621 C CA . SER A 1 196 ? -3.377 3.625 -3.057 1.00 95.50 196 SER A CA 1
ATOM 1622 C C . SER A 1 196 ? -1.860 3.712 -3.278 1.00 95.50 196 SER A C 1
ATOM 1624 O O . SER A 1 196 ? -1.391 4.099 -4.353 1.00 95.50 196 SER A O 1
ATOM 1626 N N . GLU A 1 197 ? -1.060 3.287 -2.298 1.00 95.88 197 GLU A N 1
ATOM 1627 C CA . GLU A 1 197 ? 0.396 3.218 -2.435 1.00 95.88 197 GLU A CA 1
ATOM 1628 C C . GLU A 1 197 ? 0.827 2.195 -3.490 1.00 95.88 197 GLU A C 1
ATOM 1630 O O . GLU A 1 197 ? 1.703 2.489 -4.309 1.00 95.88 197 GLU A O 1
ATOM 1635 N N . GLN A 1 198 ? 0.188 1.024 -3.532 1.00 96.38 198 GLN A N 1
ATOM 1636 C CA . GLN A 1 198 ? 0.440 0.014 -4.559 1.00 96.38 198 GLN A CA 1
ATOM 1637 C C . GLN A 1 198 ? 0.107 0.532 -5.961 1.00 96.38 198 GLN A C 1
ATOM 1639 O O . GLN A 1 198 ? 0.903 0.341 -6.887 1.00 96.38 198 GLN A O 1
ATOM 1644 N N . GLU A 1 199 ? -1.015 1.232 -6.131 1.00 96.38 199 GLU A N 1
ATOM 1645 C CA . GLU A 1 199 ? -1.381 1.866 -7.400 1.00 96.38 199 GLU A CA 1
ATOM 1646 C C . GLU A 1 199 ? -0.365 2.930 -7.814 1.00 96.38 199 GLU A C 1
ATOM 1648 O O . GLU A 1 199 ? 0.099 2.938 -8.958 1.00 96.38 199 GLU A O 1
ATOM 1653 N N . ARG A 1 200 ? 0.068 3.778 -6.877 1.00 96.94 200 ARG A N 1
ATOM 1654 C CA . ARG A 1 200 ? 1.112 4.775 -7.132 1.00 96.94 200 ARG A CA 1
ATOM 1655 C C . ARG A 1 200 ? 2.430 4.118 -7.551 1.00 96.94 200 ARG A C 1
ATOM 1657 O O . ARG A 1 200 ? 3.050 4.558 -8.519 1.00 96.94 200 ARG A O 1
ATOM 1664 N N . ILE A 1 201 ? 2.859 3.056 -6.867 1.00 96.69 201 ILE A N 1
ATOM 1665 C CA . ILE A 1 201 ? 4.068 2.296 -7.224 1.00 96.69 201 ILE A CA 1
ATOM 1666 C C . ILE A 1 201 ? 3.925 1.683 -8.620 1.00 96.69 201 ILE A C 1
ATOM 1668 O O . ILE A 1 201 ? 4.870 1.736 -9.412 1.00 96.69 201 ILE A O 1
ATOM 1672 N N . LYS A 1 202 ? 2.756 1.126 -8.944 1.00 97.50 202 LYS A N 1
ATOM 1673 C CA . LYS A 1 202 ? 2.468 0.559 -10.264 1.00 97.50 202 LYS A CA 1
ATOM 1674 C C . LYS A 1 202 ? 2.580 1.622 -11.359 1.00 97.50 202 LYS A C 1
ATOM 1676 O O . LYS A 1 202 ? 3.307 1.406 -12.326 1.00 97.50 202 LYS A O 1
ATOM 1681 N N . LEU A 1 203 ? 1.967 2.790 -11.164 1.00 97.44 203 LEU A N 1
ATOM 1682 C CA . LEU A 1 203 ? 2.056 3.912 -12.102 1.00 97.44 203 LEU A CA 1
ATOM 1683 C C . LEU A 1 203 ? 3.499 4.389 -12.303 1.00 97.44 203 LEU A C 1
ATOM 1685 O O . LEU A 1 203 ? 3.921 4.603 -13.439 1.00 97.44 203 LEU A O 1
ATOM 1689 N N . MET A 1 204 ? 4.286 4.502 -11.227 1.00 96.69 204 MET A N 1
ATOM 1690 C CA . MET A 1 204 ? 5.704 4.861 -11.337 1.00 96.69 204 MET A CA 1
ATOM 1691 C C . MET A 1 204 ? 6.497 3.817 -12.133 1.00 96.69 204 MET A C 1
ATOM 1693 O O . MET A 1 204 ? 7.278 4.183 -13.011 1.00 96.69 204 MET A O 1
ATOM 1697 N N . ARG A 1 205 ? 6.280 2.518 -11.882 1.00 97.00 205 ARG A N 1
ATOM 1698 C CA . ARG A 1 205 ? 6.936 1.436 -12.640 1.00 97.00 205 ARG A CA 1
ATOM 1699 C C . ARG A 1 205 ? 6.583 1.487 -14.123 1.00 97.00 205 ARG A C 1
ATOM 1701 O O . ARG A 1 205 ? 7.474 1.356 -14.961 1.00 97.00 205 ARG A O 1
ATOM 1708 N N . ASP A 1 206 ? 5.313 1.705 -14.446 1.00 97.31 206 ASP A N 1
ATOM 1709 C CA . ASP A 1 206 ? 4.854 1.803 -15.831 1.00 97.31 206 ASP A CA 1
ATOM 1710 C C . ASP A 1 206 ? 5.426 3.044 -16.528 1.00 97.31 206 ASP A C 1
ATOM 1712 O O . ASP A 1 206 ? 5.836 2.959 -17.688 1.00 97.31 206 ASP A O 1
ATOM 1716 N N . SER A 1 207 ? 5.534 4.173 -15.819 1.00 97.12 207 SER A N 1
ATOM 1717 C CA . SER A 1 207 ? 6.188 5.387 -16.320 1.00 97.12 207 SER A CA 1
ATOM 1718 C C . SER A 1 207 ? 7.661 5.139 -16.646 1.00 97.12 207 SER A C 1
ATOM 1720 O O . SER A 1 207 ? 8.089 5.386 -17.772 1.00 97.12 207 SER A O 1
ATOM 1722 N N . VAL A 1 208 ? 8.420 4.559 -15.709 1.00 97.69 208 VAL A N 1
ATOM 1723 C CA . VAL A 1 208 ? 9.840 4.222 -15.913 1.00 97.69 208 VAL A CA 1
ATOM 1724 C C . VAL A 1 208 ? 10.011 3.238 -17.072 1.00 97.69 208 VAL A C 1
ATOM 1726 O O . VAL A 1 208 ? 10.936 3.360 -17.875 1.00 97.69 208 VAL A O 1
ATOM 1729 N N . LYS A 1 209 ? 9.106 2.262 -17.209 1.00 97.56 209 LYS A N 1
ATOM 1730 C CA . LYS A 1 209 ? 9.135 1.304 -18.321 1.00 97.56 209 LYS A CA 1
ATOM 1731 C C . LYS A 1 209 ? 8.921 1.996 -19.669 1.00 97.56 209 LYS A C 1
ATOM 1733 O O . LYS A 1 209 ? 9.652 1.694 -20.614 1.00 97.56 209 LYS A O 1
ATOM 1738 N N . LYS A 1 210 ? 7.960 2.922 -19.759 1.00 97.25 210 LYS A N 1
ATOM 1739 C CA . LYS A 1 210 ? 7.707 3.723 -20.969 1.00 97.25 210 LYS A CA 1
ATOM 1740 C C . LYS A 1 210 ? 8.892 4.626 -21.305 1.00 97.25 210 LYS A C 1
ATOM 1742 O O . LYS A 1 210 ? 9.317 4.662 -22.456 1.00 97.25 210 LYS A O 1
ATOM 1747 N N . GLU A 1 211 ? 9.466 5.293 -20.310 1.00 96.69 211 GLU A N 1
ATOM 1748 C CA . GLU A 1 211 ? 10.642 6.150 -20.485 1.00 96.69 211 GLU A CA 1
ATOM 1749 C C . GLU A 1 211 ? 11.851 5.349 -20.983 1.00 96.69 211 GLU A C 1
ATOM 1751 O O . GLU A 1 211 ? 12.468 5.711 -21.984 1.00 96.69 211 GLU A O 1
ATOM 1756 N N . LYS A 1 212 ? 12.123 4.187 -20.378 1.00 97.44 212 LYS A N 1
ATOM 1757 C CA . LYS A 1 212 ? 13.179 3.276 -20.836 1.00 97.44 212 LYS A CA 1
ATOM 1758 C C . LYS A 1 212 ? 12.959 2.818 -22.279 1.00 97.44 212 LYS A C 1
ATOM 1760 O O . LYS A 1 212 ? 13.911 2.769 -23.053 1.00 97.44 212 LYS A O 1
ATOM 1765 N N . GLN A 1 213 ? 11.724 2.485 -22.660 1.00 96.75 213 GLN A N 1
ATOM 1766 C CA . GLN A 1 213 ? 11.404 2.117 -24.043 1.00 96.75 213 GLN A CA 1
ATOM 1767 C C . GLN A 1 213 ? 11.633 3.280 -25.015 1.00 96.75 213 GLN A C 1
ATOM 1769 O O . GLN A 1 213 ? 12.215 3.063 -26.076 1.00 96.75 213 GLN A O 1
ATOM 1774 N N . SER A 1 214 ? 11.237 4.497 -24.637 1.00 97.75 214 SER A N 1
ATOM 1775 C CA . SER A 1 214 ? 11.478 5.712 -25.421 1.00 97.75 214 SER A CA 1
ATOM 1776 C C . SER A 1 214 ? 12.976 5.973 -25.612 1.00 97.75 214 SER A C 1
ATOM 1778 O O . SER A 1 214 ? 13.425 6.158 -26.741 1.00 97.75 214 SER A O 1
ATOM 1780 N N . MET A 1 215 ? 13.781 5.879 -24.546 1.00 96.56 215 MET A N 1
ATOM 1781 C CA . MET A 1 215 ? 15.239 6.030 -24.638 1.00 96.56 215 MET A CA 1
ATOM 1782 C C . MET A 1 215 ? 15.869 4.986 -25.563 1.00 96.56 215 MET A C 1
ATOM 1784 O O . MET A 1 215 ? 16.640 5.343 -26.449 1.00 96.56 215 MET A O 1
ATOM 1788 N N . ILE A 1 216 ? 15.486 3.712 -25.430 1.00 97.88 216 ILE A N 1
ATOM 1789 C CA . ILE A 1 216 ? 15.977 2.642 -26.314 1.00 97.88 216 ILE A CA 1
ATOM 1790 C C . ILE A 1 216 ? 15.613 2.932 -27.778 1.00 97.88 216 ILE A C 1
ATOM 1792 O O . ILE A 1 216 ? 16.416 2.688 -28.678 1.00 97.88 216 ILE A O 1
ATOM 1796 N N . GLN A 1 217 ? 14.407 3.438 -28.049 1.00 96.62 217 GLN A N 1
ATOM 1797 C CA . GLN A 1 217 ? 14.003 3.816 -29.405 1.00 96.62 217 GLN A CA 1
ATOM 1798 C C . GLN A 1 217 ? 14.826 4.995 -29.936 1.00 96.62 217 GLN A C 1
ATOM 1800 O O . GLN A 1 217 ? 15.296 4.941 -31.073 1.00 96.62 217 GLN A O 1
ATOM 1805 N N . GLN A 1 218 ? 15.059 6.021 -29.115 1.00 97.31 218 GLN A N 1
ATOM 1806 C CA . GLN A 1 218 ? 15.903 7.157 -29.484 1.00 97.31 218 GLN A CA 1
ATOM 1807 C C . GLN A 1 218 ? 17.349 6.732 -29.765 1.00 97.31 218 GLN A C 1
ATOM 1809 O O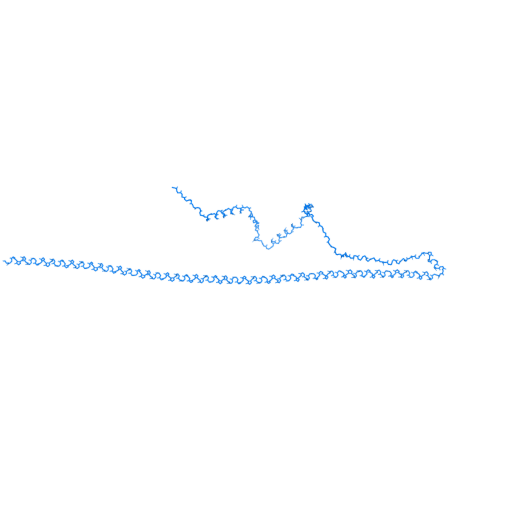 . GLN A 1 218 ? 17.925 7.159 -30.764 1.00 97.31 218 GLN A O 1
ATOM 1814 N N . GLU A 1 219 ? 17.936 5.866 -28.939 1.00 97.00 219 GLU A N 1
ATOM 1815 C CA . GLU A 1 219 ? 19.285 5.333 -29.161 1.00 97.00 219 GLU A CA 1
ATOM 1816 C C . GLU A 1 219 ? 19.372 4.509 -30.445 1.00 97.00 219 GLU A C 1
ATOM 1818 O O . GLU A 1 219 ? 20.313 4.679 -31.220 1.00 97.00 219 GLU A O 1
ATOM 1823 N N . LYS A 1 220 ? 18.368 3.671 -30.730 1.00 97.75 220 LYS A N 1
ATOM 1824 C CA . LYS A 1 220 ? 18.300 2.931 -31.999 1.00 97.75 220 LYS A CA 1
ATOM 1825 C C . LYS A 1 220 ? 18.284 3.869 -33.202 1.00 97.75 220 LYS A C 1
ATOM 1827 O O . LYS A 1 220 ? 19.004 3.615 -34.165 1.00 97.75 220 LYS A O 1
ATOM 1832 N N . LEU A 1 221 ? 17.503 4.949 -33.149 1.00 97.75 221 LEU A N 1
ATOM 1833 C CA . LEU A 1 221 ? 17.455 5.944 -34.223 1.00 97.75 221 LEU A CA 1
ATOM 1834 C C . LEU A 1 221 ? 18.800 6.657 -34.395 1.00 97.75 221 LEU A C 1
ATOM 1836 O O . LEU A 1 221 ? 19.280 6.777 -35.521 1.00 97.75 221 LEU A O 1
ATOM 1840 N N . LYS A 1 222 ? 19.444 7.057 -33.292 1.00 97.44 222 LYS A N 1
ATOM 1841 C CA . LYS A 1 222 ? 20.783 7.663 -33.322 1.00 97.44 222 LYS A CA 1
ATOM 1842 C C . LYS A 1 222 ? 21.819 6.720 -33.931 1.00 97.44 222 LYS A C 1
ATOM 1844 O O . LYS A 1 222 ? 22.578 7.132 -34.800 1.00 97.44 222 LYS A O 1
ATOM 1849 N N . MET A 1 223 ? 21.821 5.444 -33.540 1.00 96.25 223 MET A N 1
ATOM 1850 C CA . MET A 1 223 ? 22.727 4.454 -34.132 1.00 96.25 223 MET A CA 1
ATOM 1851 C C . MET A 1 223 ? 22.459 4.250 -35.624 1.00 96.25 223 MET A C 1
ATOM 1853 O O . MET A 1 223 ? 23.401 4.161 -36.403 1.00 96.25 223 MET A O 1
ATOM 1857 N N . GLN A 1 224 ? 21.193 4.211 -36.050 1.00 96.88 224 GLN A N 1
ATOM 1858 C CA . GLN A 1 224 ? 20.857 4.111 -37.472 1.00 96.88 224 GLN A CA 1
ATOM 1859 C C . GLN A 1 224 ? 21.341 5.325 -38.271 1.00 96.88 224 GLN A C 1
ATOM 1861 O O . GLN A 1 224 ? 21.834 5.157 -39.384 1.00 96.88 224 GLN A O 1
ATOM 1866 N N . GLN A 1 225 ? 21.209 6.535 -37.722 1.00 96.81 225 GLN A N 1
ATOM 1867 C CA . GLN A 1 225 ? 21.750 7.748 -38.340 1.00 96.81 225 GLN A CA 1
ATOM 1868 C C . GLN A 1 225 ? 23.272 7.673 -38.448 1.00 96.81 225 GLN A C 1
ATOM 1870 O O . GLN A 1 225 ? 23.807 7.863 -39.535 1.00 96.81 225 GLN A O 1
ATOM 1875 N N . TRP A 1 226 ? 23.947 7.283 -37.368 1.00 97.69 226 TRP A N 1
ATOM 1876 C CA . TRP A 1 226 ? 25.400 7.141 -37.348 1.00 97.69 226 TRP A CA 1
ATOM 1877 C C . TRP A 1 226 ? 25.910 6.119 -38.374 1.00 97.69 226 TRP A C 1
ATOM 1879 O O . TRP A 1 226 ? 26.877 6.381 -39.085 1.00 97.69 226 TRP A O 1
ATOM 1889 N N . VAL A 1 227 ? 25.225 4.978 -38.521 1.00 97.81 227 VAL A N 1
ATOM 1890 C CA . VAL A 1 227 ? 25.553 3.981 -39.555 1.00 97.81 227 VAL A CA 1
ATOM 1891 C C . VAL A 1 227 ? 25.389 4.567 -40.959 1.00 97.81 227 VAL A C 1
ATOM 1893 O O . VAL A 1 227 ? 26.292 4.421 -41.780 1.00 97.81 227 VAL A O 1
ATOM 1896 N N . LYS A 1 228 ? 24.285 5.275 -41.232 1.00 97.25 228 LYS A N 1
ATOM 1897 C CA . LYS A 1 228 ? 24.058 5.923 -42.536 1.00 97.25 228 LYS A CA 1
ATOM 1898 C C . LYS A 1 228 ? 25.118 6.979 -42.849 1.00 97.25 228 LYS A C 1
ATOM 1900 O O . LYS A 1 228 ? 25.595 7.052 -43.977 1.00 97.25 228 LYS A O 1
ATOM 1905 N N . GLU A 1 229 ? 25.497 7.789 -41.866 1.00 96.81 229 GLU A N 1
ATOM 1906 C CA . GLU A 1 229 ? 26.550 8.798 -42.013 1.00 96.81 229 GLU A CA 1
ATOM 1907 C C . GLU A 1 229 ? 27.910 8.153 -42.295 1.00 96.81 229 GLU A C 1
ATOM 1909 O O . GLU A 1 229 ? 28.609 8.574 -43.217 1.00 96.81 229 GLU A O 1
ATOM 1914 N N . ALA A 1 230 ? 28.252 7.081 -41.576 1.00 96.56 230 ALA A N 1
ATOM 1915 C CA . ALA A 1 230 ? 29.481 6.329 -41.804 1.00 96.56 230 ALA A CA 1
ATOM 1916 C C . ALA A 1 230 ? 29.519 5.681 -43.201 1.00 96.56 230 ALA A C 1
ATOM 1918 O O . ALA A 1 230 ? 30.560 5.681 -43.861 1.00 96.56 230 ALA A O 1
ATOM 1919 N N . GLU A 1 231 ? 28.395 5.144 -43.684 1.00 96.94 231 GLU A N 1
ATOM 1920 C CA . GLU A 1 231 ? 28.282 4.610 -45.047 1.00 96.94 231 GLU A CA 1
ATOM 1921 C C . GLU A 1 231 ? 28.451 5.701 -46.107 1.00 96.94 231 GLU A C 1
ATOM 1923 O O . GLU A 1 231 ? 29.218 5.519 -47.055 1.00 96.94 231 GLU A O 1
ATOM 1928 N N . LEU A 1 232 ? 27.801 6.855 -45.927 1.00 96.81 232 LEU A N 1
ATOM 1929 C CA . LEU A 1 232 ? 27.960 8.008 -46.814 1.00 96.81 232 LEU A CA 1
ATOM 1930 C C . LEU A 1 232 ? 29.408 8.497 -46.853 1.00 96.81 232 LEU A C 1
ATOM 1932 O O . LEU A 1 232 ? 29.919 8.818 -47.924 1.00 96.81 232 LEU A O 1
ATOM 1936 N N . GLN A 1 233 ? 30.086 8.525 -45.708 1.00 96.31 233 GLN A N 1
ATOM 1937 C CA . GLN A 1 233 ? 31.486 8.926 -45.635 1.00 96.31 233 GLN A CA 1
ATOM 1938 C C . GLN A 1 233 ? 32.398 7.945 -46.382 1.00 96.31 233 GLN A C 1
ATOM 1940 O O . GLN A 1 233 ? 33.209 8.375 -47.198 1.00 96.31 233 GLN A O 1
ATOM 1945 N N . ARG A 1 234 ? 32.186 6.632 -46.223 1.00 96.31 234 ARG A N 1
ATOM 1946 C CA . ARG A 1 234 ? 32.908 5.609 -47.001 1.00 96.31 234 ARG A CA 1
ATOM 1947 C C . ARG A 1 234 ? 32.678 5.734 -48.507 1.00 96.31 234 ARG A C 1
ATOM 1949 O O . ARG A 1 234 ? 33.573 5.419 -49.288 1.00 96.31 234 ARG A O 1
ATOM 1956 N N . ILE A 1 235 ? 31.476 6.128 -48.934 1.00 96.50 235 ILE A N 1
ATOM 1957 C CA . ILE A 1 235 ? 31.180 6.364 -50.354 1.00 96.50 235 ILE A CA 1
ATOM 1958 C C . ILE A 1 235 ? 31.961 7.581 -50.856 1.00 96.50 235 ILE A C 1
ATOM 1960 O O . ILE A 1 235 ? 32.637 7.468 -51.876 1.00 96.50 235 ILE A O 1
ATOM 1964 N N . LYS A 1 236 ? 31.945 8.695 -50.114 1.00 96.38 236 LYS A N 1
ATOM 1965 C CA . LYS A 1 236 ? 32.707 9.906 -50.460 1.00 96.38 236 LYS A CA 1
ATOM 1966 C C . LYS A 1 236 ? 34.205 9.631 -50.585 1.00 96.38 236 LYS A C 1
ATOM 1968 O O . LYS A 1 236 ? 34.802 9.994 -51.591 1.00 96.38 236 LYS A O 1
ATOM 1973 N N . GLU A 1 237 ? 34.791 8.910 -49.630 1.00 96.69 237 GLU A N 1
ATOM 1974 C CA . GLU A 1 237 ? 36.208 8.518 -49.677 1.00 96.69 237 GLU A CA 1
ATOM 1975 C C . GLU A 1 237 ? 36.528 7.693 -50.937 1.00 96.69 237 GLU A C 1
ATOM 1977 O O . GLU A 1 237 ? 37.510 7.951 -51.633 1.00 96.69 237 GLU A O 1
ATOM 1982 N N . LYS A 1 238 ? 35.659 6.736 -51.299 1.00 96.62 238 LYS A N 1
ATOM 1983 C CA . LYS A 1 238 ? 35.814 5.952 -52.537 1.00 96.62 238 LYS A CA 1
ATOM 1984 C C . LYS A 1 238 ? 35.699 6.812 -53.797 1.00 96.62 238 LYS A C 1
ATOM 1986 O O . LYS A 1 238 ? 36.402 6.548 -54.774 1.00 96.62 238 LYS A O 1
ATOM 1991 N N . GLU A 1 239 ? 34.807 7.799 -53.811 1.00 96.44 239 GLU A N 1
ATOM 1992 C CA . GLU A 1 239 ? 34.655 8.733 -54.931 1.00 96.44 239 GLU A CA 1
ATOM 1993 C C . GLU A 1 239 ? 35.898 9.613 -55.101 1.00 96.44 239 GLU A C 1
ATOM 1995 O O . GLU A 1 239 ? 36.407 9.737 -56.219 1.00 96.44 239 GLU A O 1
ATOM 2000 N N . GLU A 1 240 ? 36.439 10.151 -54.008 1.00 96.12 240 GLU A N 1
ATOM 2001 C CA . GLU A 1 240 ? 37.684 10.927 -54.002 1.00 96.12 240 GLU A CA 1
ATOM 2002 C C . GLU A 1 240 ? 38.874 10.092 -54.501 1.00 96.12 240 GLU A C 1
ATOM 2004 O O . GLU A 1 240 ? 39.618 10.525 -55.390 1.00 96.12 240 GLU A O 1
ATOM 2009 N N . ASP A 1 241 ? 38.999 8.848 -54.034 1.00 96.44 241 ASP A N 1
ATOM 2010 C CA . ASP A 1 241 ? 40.012 7.900 -54.505 1.00 96.44 241 ASP A CA 1
ATOM 2011 C C . ASP A 1 241 ? 39.891 7.610 -56.008 1.00 96.44 241 ASP A C 1
ATOM 2013 O O . ASP A 1 241 ? 40.892 7.539 -56.737 1.00 96.44 241 ASP A O 1
ATOM 2017 N N . LEU A 1 242 ? 38.663 7.431 -56.504 1.00 97.06 242 LEU A N 1
ATOM 2018 C CA . LEU A 1 242 ? 38.397 7.220 -57.927 1.00 97.06 242 LEU A CA 1
ATOM 2019 C C . LEU A 1 242 ? 38.762 8.453 -58.756 1.00 97.06 242 LEU A C 1
ATOM 2021 O O . LEU A 1 242 ? 39.352 8.309 -59.833 1.00 97.06 242 LEU A O 1
ATOM 2025 N N . LEU A 1 243 ? 38.454 9.657 -58.272 1.00 96.50 243 LEU A N 1
ATOM 2026 C CA . LEU A 1 243 ? 38.846 10.909 -58.921 1.00 96.50 243 LEU A CA 1
ATOM 2027 C C . LEU A 1 243 ? 40.369 11.042 -58.987 1.00 96.50 243 LEU A C 1
ATOM 2029 O O . LEU A 1 243 ? 40.915 11.334 -60.056 1.00 96.50 243 LEU A O 1
ATOM 2033 N N . LEU A 1 244 ? 41.072 10.735 -57.896 1.00 96.62 244 LEU A N 1
ATOM 2034 C CA . LEU A 1 244 ? 42.531 10.761 -57.858 1.00 96.62 244 LEU A CA 1
ATOM 2035 C C . LEU A 1 244 ? 43.144 9.756 -58.846 1.00 96.62 244 LEU A C 1
ATOM 2037 O O . LEU A 1 244 ? 44.079 10.092 -59.579 1.00 96.62 244 LEU A O 1
ATOM 2041 N N . LYS A 1 245 ? 42.600 8.535 -58.923 1.00 96.62 245 LYS A N 1
ATOM 2042 C CA . LYS A 1 245 ? 43.015 7.527 -59.915 1.00 96.62 245 LYS A CA 1
ATOM 2043 C C . LYS A 1 245 ? 42.788 8.020 -61.347 1.00 96.62 245 LYS A C 1
ATOM 2045 O O . LYS A 1 245 ? 43.699 7.914 -62.169 1.00 96.62 245 LYS A O 1
ATOM 2050 N N . LYS A 1 246 ? 41.628 8.621 -61.644 1.00 96.50 246 LYS A N 1
ATOM 2051 C CA . LYS A 1 246 ? 41.333 9.214 -62.963 1.00 96.50 246 LYS A CA 1
ATOM 2052 C C . LYS A 1 246 ? 42.331 10.318 -63.328 1.00 96.50 246 LYS A C 1
ATOM 2054 O O . LYS A 1 246 ? 42.808 10.348 -64.461 1.00 96.50 246 LYS A O 1
ATOM 2059 N N . LEU A 1 247 ? 42.687 11.193 -62.385 1.00 97.00 247 LEU A N 1
ATOM 2060 C CA . LEU A 1 247 ? 43.685 12.247 -62.606 1.00 97.00 247 LEU A CA 1
ATOM 2061 C C . LEU A 1 247 ? 45.080 11.675 -62.885 1.00 97.00 247 LEU A C 1
ATOM 2063 O O . LEU A 1 247 ? 45.749 12.124 -63.817 1.00 97.00 247 LEU A O 1
ATOM 2067 N N . LYS A 1 248 ? 45.507 10.648 -62.138 1.00 96.81 248 LYS A N 1
ATOM 2068 C CA . LYS A 1 248 ? 46.781 9.952 -62.389 1.00 96.81 248 LYS A CA 1
ATOM 2069 C C . LYS A 1 248 ? 46.819 9.332 -63.788 1.00 96.81 248 LYS A C 1
ATOM 2071 O O . LYS A 1 248 ? 47.806 9.513 -64.497 1.00 96.81 248 LYS A O 1
ATOM 2076 N N . ILE A 1 249 ? 45.739 8.671 -64.210 1.00 96.62 249 ILE A N 1
ATOM 2077 C CA . ILE A 1 249 ? 45.624 8.098 -65.560 1.00 96.62 249 ILE A CA 1
ATOM 2078 C C . ILE A 1 249 ? 45.724 9.197 -66.625 1.00 96.62 249 ILE A C 1
ATOM 2080 O O . ILE A 1 249 ? 46.531 9.065 -67.542 1.00 96.62 249 ILE A O 1
ATOM 2084 N N . LYS A 1 250 ? 44.985 10.308 -66.482 1.00 96.69 250 LYS A N 1
ATOM 2085 C CA . LYS A 1 250 ? 45.068 11.448 -67.415 1.00 96.69 250 LYS A CA 1
ATOM 2086 C C . LYS A 1 250 ? 46.486 12.012 -67.516 1.00 96.69 250 LYS A C 1
ATOM 2088 O O . LYS A 1 250 ? 46.953 12.299 -68.614 1.00 96.69 250 LYS A O 1
ATOM 2093 N N . LYS A 1 251 ? 47.195 12.130 -66.389 1.00 96.88 251 LYS A N 1
ATOM 2094 C CA . LYS A 1 251 ? 48.594 12.582 -66.363 1.00 96.88 251 LYS A CA 1
ATOM 2095 C C . LYS A 1 251 ? 49.509 11.635 -67.145 1.00 96.88 251 LYS A C 1
ATOM 2097 O O . LYS A 1 251 ? 50.322 12.094 -67.941 1.00 96.88 251 LYS A O 1
ATOM 2102 N N . ILE A 1 252 ? 49.353 10.322 -66.957 1.00 96.62 252 ILE A N 1
ATOM 2103 C CA . ILE A 1 252 ? 50.113 9.308 -67.704 1.00 96.62 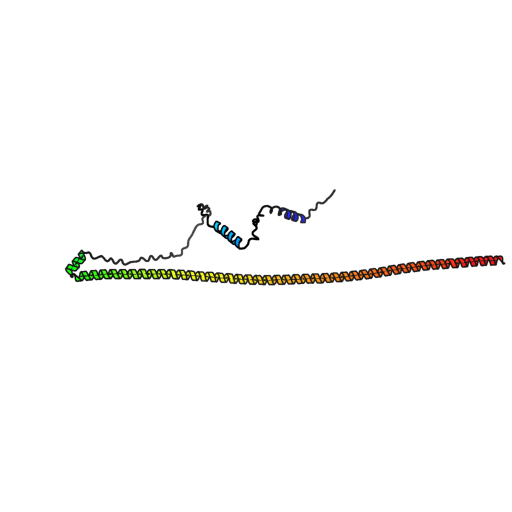252 ILE A CA 1
ATOM 2104 C C . ILE A 1 252 ? 49.799 9.394 -69.205 1.00 96.62 252 ILE A C 1
ATOM 2106 O O . ILE A 1 252 ? 50.722 9.415 -70.015 1.00 96.62 252 ILE A O 1
ATOM 2110 N N . GLN A 1 253 ? 48.520 9.504 -69.578 1.00 95.94 253 GLN A N 1
ATOM 2111 C CA . GLN A 1 253 ? 48.096 9.659 -70.974 1.00 95.94 253 GLN A CA 1
ATOM 2112 C C . GLN A 1 253 ? 48.707 10.908 -71.624 1.00 95.94 253 GLN A C 1
ATOM 2114 O O . GLN A 1 253 ? 49.244 10.819 -72.725 1.00 95.94 253 GLN A O 1
ATOM 2119 N N . MET A 1 254 ? 48.691 12.052 -70.934 1.00 96.69 254 MET A N 1
ATOM 2120 C CA . MET A 1 254 ? 49.288 13.299 -71.424 1.00 96.69 254 MET A CA 1
ATOM 2121 C C . MET A 1 254 ? 50.800 13.160 -71.648 1.00 96.69 254 MET A C 1
ATOM 2123 O O . MET A 1 254 ? 51.311 13.565 -72.692 1.00 96.69 254 MET A O 1
ATOM 2127 N N . ASN A 1 255 ? 51.509 12.528 -70.708 1.00 96.56 255 ASN A N 1
ATOM 2128 C CA . ASN A 1 255 ? 52.940 12.259 -70.847 1.00 96.56 255 ASN A CA 1
ATOM 2129 C C . ASN A 1 255 ? 53.233 11.337 -72.044 1.00 96.56 255 ASN A C 1
ATOM 2131 O O . ASN A 1 255 ? 54.172 11.590 -72.795 1.00 96.56 255 ASN A O 1
ATOM 2135 N N . LEU A 1 256 ? 52.422 10.294 -72.257 1.00 96.81 256 LEU A N 1
ATOM 2136 C CA . LEU A 1 256 ? 52.561 9.398 -73.409 1.00 96.81 256 LEU A CA 1
ATOM 2137 C C . LEU A 1 256 ? 52.357 10.137 -74.737 1.00 96.81 256 LEU A C 1
ATOM 2139 O O . LEU A 1 256 ? 53.174 9.981 -75.644 1.00 96.81 256 LEU A O 1
ATOM 2143 N N . ILE A 1 257 ? 51.316 10.971 -74.840 1.00 96.19 257 ILE A N 1
ATOM 2144 C CA . ILE A 1 257 ? 51.060 11.800 -76.030 1.00 96.19 257 ILE A CA 1
ATOM 2145 C C . ILE A 1 257 ? 52.265 12.703 -76.318 1.00 96.19 257 ILE A C 1
ATOM 2147 O O . ILE A 1 257 ? 52.732 12.753 -77.454 1.00 96.19 257 ILE A O 1
ATOM 2151 N N . MET A 1 258 ? 52.818 13.354 -75.292 1.00 95.69 258 MET A N 1
ATOM 2152 C CA . MET A 1 258 ? 53.989 14.224 -75.424 1.00 95.69 258 MET A CA 1
ATOM 2153 C C . MET A 1 258 ? 55.220 13.468 -75.943 1.00 95.69 258 MET A C 1
ATOM 2155 O O . MET A 1 258 ? 55.882 13.932 -76.870 1.00 95.69 258 MET A O 1
ATOM 2159 N N . ILE A 1 259 ? 55.494 12.273 -75.408 1.00 96.38 259 ILE A N 1
ATOM 2160 C CA . ILE A 1 259 ? 56.599 11.417 -75.870 1.00 96.38 259 ILE A CA 1
ATOM 2161 C C . ILE A 1 259 ? 56.412 11.031 -77.343 1.00 96.38 259 ILE A C 1
ATOM 2163 O O . ILE A 1 259 ? 57.366 11.086 -78.124 1.00 96.38 259 ILE A O 1
ATOM 2167 N N . VAL A 1 260 ? 55.195 10.647 -77.744 1.00 96.75 260 VAL A N 1
ATOM 2168 C CA . VAL A 1 260 ? 54.886 10.304 -79.141 1.00 96.75 260 VAL A CA 1
ATOM 2169 C C . VAL A 1 260 ? 55.067 11.522 -80.050 1.00 96.75 260 VAL A C 1
ATOM 2171 O O . VAL A 1 260 ? 55.727 11.408 -81.083 1.00 96.75 260 VAL A O 1
ATOM 2174 N N . MET A 1 261 ? 54.567 12.697 -79.653 1.00 95.38 261 MET A N 1
ATOM 2175 C CA . MET A 1 261 ? 54.754 13.946 -80.399 1.00 95.38 261 MET A CA 1
ATOM 2176 C C . MET A 1 261 ? 56.234 14.303 -80.566 1.00 95.38 261 MET A C 1
ATOM 2178 O O . MET A 1 261 ? 56.659 14.588 -81.684 1.00 95.38 261 MET A O 1
ATOM 2182 N N . MET A 1 262 ? 57.039 14.221 -79.501 1.00 96.00 262 MET A N 1
ATOM 2183 C CA . MET A 1 262 ? 58.485 14.460 -79.578 1.00 96.00 262 MET A CA 1
ATOM 2184 C C . MET A 1 262 ? 59.166 13.495 -80.551 1.00 96.00 262 MET A C 1
ATOM 2186 O O . MET A 1 262 ? 59.978 13.924 -81.369 1.00 96.00 262 MET A O 1
ATOM 2190 N N . LYS A 1 263 ? 58.815 12.201 -80.528 1.00 95.94 263 LYS A N 1
ATOM 2191 C CA . LYS A 1 263 ? 59.346 11.229 -81.498 1.00 95.94 263 LYS A CA 1
ATOM 2192 C C . LYS A 1 263 ? 58.978 11.600 -82.933 1.00 95.94 263 LYS A C 1
ATOM 2194 O O . LYS A 1 263 ? 59.844 11.542 -83.802 1.00 95.94 263 LYS A O 1
ATOM 2199 N N . ILE A 1 264 ? 57.731 12.003 -83.183 1.00 95.75 264 ILE A N 1
ATOM 2200 C CA . ILE A 1 264 ? 57.283 12.458 -84.508 1.00 95.75 264 ILE A CA 1
ATOM 2201 C C . ILE A 1 264 ? 58.074 13.695 -84.950 1.00 95.75 264 ILE A C 1
ATOM 2203 O O . ILE A 1 264 ? 58.548 13.731 -86.085 1.00 95.75 264 ILE A O 1
ATOM 2207 N N . MET A 1 265 ? 58.272 14.676 -84.064 1.00 94.31 265 MET A N 1
ATOM 2208 C CA . MET A 1 265 ? 59.073 15.872 -84.352 1.00 94.31 265 MET A CA 1
ATOM 2209 C C . MET A 1 265 ? 60.518 15.517 -84.711 1.00 94.31 265 MET A C 1
ATOM 2211 O O . MET A 1 265 ? 60.997 15.939 -85.760 1.00 94.31 265 MET A O 1
ATOM 2215 N N . ILE A 1 266 ? 61.174 14.672 -83.910 1.00 94.62 266 ILE A N 1
ATOM 2216 C CA . ILE A 1 266 ? 62.545 14.211 -84.170 1.00 94.62 266 ILE A CA 1
ATOM 2217 C C . ILE A 1 266 ? 62.625 13.467 -85.511 1.00 94.62 266 ILE A C 1
ATOM 2219 O O . ILE A 1 266 ? 63.554 13.685 -86.288 1.00 94.62 266 ILE A O 1
ATOM 2223 N N . MET A 1 267 ? 61.661 12.591 -85.818 1.00 94.44 267 MET A N 1
ATOM 2224 C CA . MET A 1 267 ? 61.611 11.898 -87.112 1.00 94.44 267 MET A CA 1
ATOM 2225 C C . MET A 1 267 ? 61.440 12.882 -88.275 1.00 94.44 267 MET A C 1
ATOM 2227 O O . MET A 1 267 ? 62.128 12.749 -89.286 1.00 94.44 267 MET A O 1
ATOM 2231 N N . LYS A 1 268 ? 60.581 13.897 -88.124 1.00 93.19 268 LYS A N 1
ATOM 2232 C CA . LYS A 1 268 ? 60.363 14.945 -89.130 1.00 93.19 268 LYS A CA 1
ATOM 2233 C C . LYS A 1 268 ? 61.611 15.805 -89.345 1.00 93.19 268 LYS A C 1
ATOM 2235 O O . LYS A 1 268 ? 61.949 16.101 -90.487 1.00 93.19 268 LYS A O 1
ATOM 2240 N N . GLU A 1 269 ? 62.323 16.169 -88.282 1.00 92.81 269 GLU A N 1
ATOM 2241 C CA . GLU A 1 269 ? 63.606 16.879 -88.370 1.00 92.81 269 GLU A CA 1
ATOM 2242 C C . GLU A 1 269 ? 64.668 16.043 -89.087 1.00 92.81 269 GLU A C 1
ATOM 2244 O O . GLU A 1 269 ? 65.292 16.526 -90.033 1.00 92.81 269 GLU A O 1
ATOM 2249 N N . LYS A 1 270 ? 64.825 14.767 -88.706 1.00 91.88 270 LYS A N 1
ATOM 2250 C CA . LYS A 1 270 ? 65.736 13.830 -89.386 1.00 91.88 270 LYS A CA 1
ATOM 2251 C C . LYS A 1 270 ? 65.391 13.668 -90.871 1.00 91.88 270 LYS A C 1
ATOM 2253 O O . LYS A 1 270 ? 66.292 13.661 -91.711 1.00 91.88 270 LYS A O 1
ATOM 2258 N N . PHE A 1 271 ? 64.105 13.582 -91.208 1.00 91.31 271 PHE A N 1
ATOM 2259 C CA . PHE A 1 271 ? 63.628 13.526 -92.592 1.00 91.31 271 PHE A CA 1
ATOM 2260 C C . PHE A 1 271 ? 63.942 14.816 -93.371 1.00 91.31 271 PHE A C 1
ATOM 2262 O O . PHE A 1 271 ? 64.444 14.773 -94.490 1.00 91.31 271 PHE A O 1
ATOM 2269 N N . ASN A 1 272 ? 63.723 15.988 -92.773 1.00 89.81 272 ASN A N 1
ATOM 2270 C CA . ASN A 1 272 ? 64.052 17.266 -93.410 1.00 89.81 272 ASN A CA 1
ATOM 2271 C C . ASN A 1 272 ? 65.565 17.438 -93.631 1.00 89.81 272 ASN A C 1
ATOM 2273 O O . ASN A 1 272 ? 65.977 17.957 -94.667 1.00 89.81 272 ASN A O 1
ATOM 2277 N N . LEU A 1 273 ? 66.397 16.994 -92.681 1.00 88.00 273 LEU A N 1
ATOM 2278 C CA . LEU A 1 273 ? 67.859 17.022 -92.804 1.00 88.00 273 LEU A CA 1
ATOM 2279 C C . LEU A 1 273 ? 68.364 16.092 -93.911 1.00 88.00 273 LEU A C 1
ATOM 2281 O O . LEU A 1 273 ? 69.252 16.473 -94.667 1.00 88.00 273 LEU A O 1
ATOM 2285 N N . THR A 1 274 ? 67.800 14.887 -94.024 1.00 85.06 274 THR A N 1
ATOM 2286 C CA . THR A 1 274 ? 68.141 13.952 -95.109 1.00 85.06 274 THR A CA 1
ATOM 2287 C C . THR A 1 274 ? 67.706 14.496 -96.466 1.00 85.06 274 THR A C 1
ATOM 2289 O O . THR A 1 274 ? 68.521 14.515 -97.382 1.00 85.06 274 THR A O 1
ATOM 2292 N N . LYS A 1 275 ? 66.497 15.060 -96.579 1.00 83.31 275 LYS A N 1
ATOM 2293 C CA . LYS A 1 275 ? 66.032 15.733 -97.803 1.00 83.31 275 LYS A CA 1
ATOM 2294 C C . LYS A 1 275 ? 66.944 16.895 -98.225 1.00 83.31 275 LYS A C 1
ATOM 2296 O O . LYS A 1 275 ? 67.257 17.006 -99.402 1.00 83.31 275 LYS A O 1
ATOM 2301 N N . LYS A 1 276 ? 67.407 17.726 -97.279 1.00 81.94 276 LYS A N 1
ATOM 2302 C CA . LYS A 1 276 ? 68.362 18.822 -97.549 1.00 81.94 276 LYS A CA 1
ATOM 2303 C C . LYS A 1 276 ? 69.731 18.347 -98.039 1.00 81.94 276 LYS A C 1
ATOM 2305 O O . LYS A 1 276 ? 70.383 19.100 -98.736 1.00 81.94 276 LYS A O 1
ATOM 2310 N N . LYS A 1 277 ? 70.183 17.147 -97.659 1.00 81.00 277 LYS A N 1
ATOM 2311 C CA . LYS A 1 277 ? 71.455 16.574 -98.140 1.00 81.00 277 LYS A CA 1
ATOM 2312 C C . LYS A 1 277 ? 71.365 15.996 -99.558 1.00 81.00 277 LYS A C 1
ATOM 2314 O O . LYS A 1 277 ? 72.399 15.673 -100.126 1.00 81.00 277 LYS A O 1
ATOM 2319 N N . MET A 1 278 ? 70.154 15.793 -100.080 1.00 73.44 278 MET A N 1
ATOM 2320 C CA . MET A 1 278 ? 69.912 15.223 -101.412 1.00 73.44 278 MET A CA 1
ATOM 2321 C C . MET A 1 278 ? 69.579 16.282 -102.476 1.00 73.44 278 MET A C 1
ATOM 2323 O O . MET A 1 278 ? 69.434 15.920 -103.640 1.00 73.44 278 MET A O 1
ATOM 2327 N N . MET A 1 279 ? 69.427 17.551 -102.082 1.00 65.31 279 MET A N 1
ATOM 2328 C CA . MET A 1 279 ? 69.353 18.710 -102.981 1.00 65.31 279 MET A CA 1
ATOM 2329 C C . MET A 1 279 ? 70.706 19.408 -103.015 1.00 65.31 279 MET A C 1
ATOM 2331 O O . MET A 1 279 ? 71.052 19.919 -104.097 1.00 65.31 279 MET A O 1
#

Secondary structure (DSSP, 8-state):
--------TTTHHHHHHHHTTSSSSSS----------SS--HHHHHHHHHHHHTTSS---------PPP---------------------------------PPPHHHHHHHHHHH-HHHHHHHHHHHHHHHHHHHHHHHHHHHHHHHHHHHHHHHHHHHHHHHHHHHHHHHHHHHHHHHHHHHHHHHHHHHHHHHHHHHHHHHHHHHHHHHHHHHHHHHHHHHHHHHHHHHHHHHHHHHHHHHHHHHHHHHHHHHHHHHHHHHHHHHHHHHHHHHH--

Organism: NCBI:txid222440

pLDDT: mean 74.17, std 24.41, range [31.52, 97.88]

Foldseek 3Di:
DDDDDDDDPVVVVVVVVVVVVPPPPDDDPPDPPPPDPPDDDPVVVVVVVVVVVVVVPDDDDDDDDDDDDDDDDDDDDDDDDDDDDDPPPPPPPPPPPPPPPPPQDPVNLVVCCVPVNPVSSVVVVVVVVVVVVVVVVVVVVVVVVVVVVVVVVVVVVVVVVVVVVVVVVVVVVVVVVVVVVVVVVVVVVVVVVVVVVVVVVVVVVVVVVVVVVVVVVVVVVVVVVVVVVVVVVVVVVVVVVVVVVVVVVVVVVVVVVVVVVVVVVVVVVVVVVVVVVVD

Radius of gyration: 66.23 Å; chains: 1; bounding box: 132×66×207 Å